Protein AF-A0A5C3MYE1-F1 (afdb_monomer)

InterPro domains:
  IPR032675 Leucine-rich repeat domain superfamily [G3DSA:3.80.10.10] (1-246)

Sequence (291 aa):
MPNLRCLRLDGCDLPPYHSSLTALTTLDLRPHATLNFDALEQALSPCKATLQYLTFHGVMGQNGRGQTIRLPALECLSLETGGMAEFCTALCTPSLTCIHVEIEPLSWPVDTVHEFASCLKLPSGAPRYPKVHILSLRWFPADHLRAIMTPHVFESLPNIKVFRLGGAPGNTCLRLLMEAHSNGRVVWRNLEHLSLYTPRERLLLRFLETRIQTGFPLKTLSLCRTPANLKMERGLSRLVSAVIYYQKETSQRHFSPEINEMEAMVGYHYTKHIFSPPPSDDHQDLEEQDL

pLDDT: mean 77.27, std 19.5, range [25.06, 97.25]

Secondary structure (DSSP, 8-state):
-TT--EEEEES-------SS-TT--EEEEEEEEEE-HHHHHHHHGGGTTT--EEEEEEEE-STTTT--EE-TT--EEEE-SSTHHHHHHHEE-TT--EEEEE--TT---HHHHHHHHHHTB-TTSSBSSTT--EEEEES--HHHHHHHSSHHHHHHSTT--EEEEESS-SHHHHHHHHHHHHTT----TT--EEEESS--HHHHHHHHHHHHHHT----EEEEE--HHHHHTHHHHTTTSSEEEEEPPP-S--PPPTTS-TTGGGT-----S---PPPP-GGGSS------

Organism: NCBI:txid5364

Solvent-accessible surface area (backbone atoms only — not comparable to full-atom values): 15567 Å² total; per-residue (Å²): 88,69,80,43,37,70,50,78,38,74,64,45,72,81,64,86,44,89,65,48,41,49,45,20,30,33,42,35,41,32,58,77,21,74,41,38,50,65,57,49,47,49,38,41,56,45,16,27,79,39,27,28,34,40,37,46,25,40,44,60,45,85,58,59,79,88,51,72,47,64,27,61,38,22,30,35,41,36,42,46,47,66,52,41,30,63,52,55,60,23,50,44,35,91,43,27,31,35,41,37,40,38,40,55,84,91,68,64,59,61,66,49,39,40,44,38,38,54,34,36,32,40,99,86,69,47,42,58,41,73,64,25,25,34,42,34,44,26,37,52,50,66,66,50,45,60,49,35,73,35,74,63,31,38,58,22,40,49,48,25,27,34,43,35,41,39,63,30,63,27,50,59,59,48,48,54,53,48,53,39,49,76,69,72,40,84,62,35,82,48,30,30,33,44,34,33,38,54,55,53,66,72,59,53,51,52,45,41,51,49,30,63,77,70,64,51,60,56,35,34,42,34,34,30,65,40,81,68,59,60,70,44,47,80,63,50,59,78,64,30,81,39,74,43,74,26,72,81,65,64,49,64,54,75,94,54,96,85,50,49,80,75,46,60,59,63,57,65,31,39,56,94,64,100,70,74,62,78,81,72,70,80,82,68,74,71,78,91,71,95,126

Foldseek 3Di:
DQQAAEDEDAQDAQDQDQERCQQHQYYHYHAAHADEPVSVLRSCVSHLARHQYYEDHYAYDPPPQPAARRRANHAEYEAEALNCLSVLLRYDYQRHAEYHYAHDQPGYDLVSLLSNLQSQADPVLAGSHANHAYYEYELQALSSCVSNLDLSNQSNHVRHQEYEYYLYACQSVLVSVLVCVVVVHDGNQRHQEYEGEHYDLVSVLVSLVSCVVSVRNHAEYEYEDDPVVVVCCVVVVVRHNYYHYEYDAEAQDDDDPPQDPVSVSHPHHHHPDDDHRDDRPVVPPDDDDDD

Mean predicted aligned error: 10.04 Å

Nearest PDB structures (foldseek):
  4ast-assembly1_H  TM=4.094E-01  e=4.353E-03  Escherichia coli K-12
  4ast-assembly1_B  TM=3.669E-01  e=9.730E-03  Escherichia coli K-12
  7voc-assembly1_C  TM=5.190E-01  e=6.754E+00  Streptomyces griseochromogenes
  3u16-assembly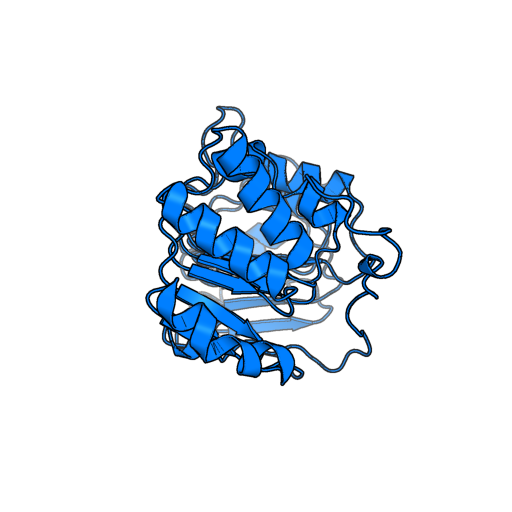2_B  TM=3.693E-01  e=3.363E+00  Acinetobacter baumannii ACICU

Radius of gyration: 19.66 Å; Cα contacts (8 Å, |Δi|>4): 562; chains: 1; bounding box: 46×42×52 Å

Structure (mmCIF, N/CA/C/O backbone):
data_AF-A0A5C3MYE1-F1
#
_entry.id   AF-A0A5C3MYE1-F1
#
loop_
_atom_site.group_PDB
_atom_site.id
_atom_site.type_symbol
_atom_site.label_atom_id
_atom_site.label_alt_id
_atom_site.label_comp_id
_atom_site.label_asym_id
_atom_site.label_entity_id
_atom_site.label_seq_id
_atom_site.pdbx_PDB_ins_code
_atom_site.Cartn_x
_atom_site.Cartn_y
_atom_site.Cartn_z
_atom_site.occupancy
_atom_site.B_iso_or_equiv
_atom_site.auth_seq_id
_atom_site.auth_comp_id
_atom_site.auth_asym_id
_atom_site.auth_atom_id
_atom_site.pdbx_PDB_model_num
ATOM 1 N N . MET A 1 1 ? 18.378 -20.461 -17.306 1.00 58.97 1 MET A N 1
ATOM 2 C CA . MET A 1 1 ? 17.808 -21.595 -16.543 1.00 58.97 1 MET A CA 1
ATOM 3 C C . MET A 1 1 ? 16.301 -21.586 -16.785 1.00 58.97 1 MET A C 1
ATOM 5 O O . MET A 1 1 ? 15.631 -20.780 -16.154 1.00 58.97 1 MET A O 1
ATOM 9 N N . PRO A 1 2 ? 15.754 -22.397 -17.710 1.00 68.38 2 PRO A N 1
ATOM 10 C CA . PRO A 1 2 ? 14.416 -22.154 -18.269 1.00 68.38 2 PRO A CA 1
ATOM 11 C C . PRO A 1 2 ? 13.263 -22.262 -17.259 1.00 68.38 2 PRO A C 1
ATOM 13 O O . PRO A 1 2 ? 12.208 -21.697 -17.504 1.00 68.38 2 PRO A O 1
ATOM 16 N N . ASN A 1 3 ? 13.474 -22.936 -16.122 1.00 82.31 3 ASN A N 1
ATOM 17 C CA . ASN A 1 3 ? 12.456 -23.163 -15.089 1.00 82.31 3 ASN A CA 1
ATOM 18 C C . ASN A 1 3 ? 12.662 -22.310 -13.819 1.00 82.31 3 ASN A C 1
ATOM 20 O O . ASN A 1 3 ? 12.022 -22.574 -12.802 1.00 82.31 3 ASN A O 1
ATOM 24 N N . LEU A 1 4 ? 13.580 -21.333 -13.825 1.00 83.69 4 LEU 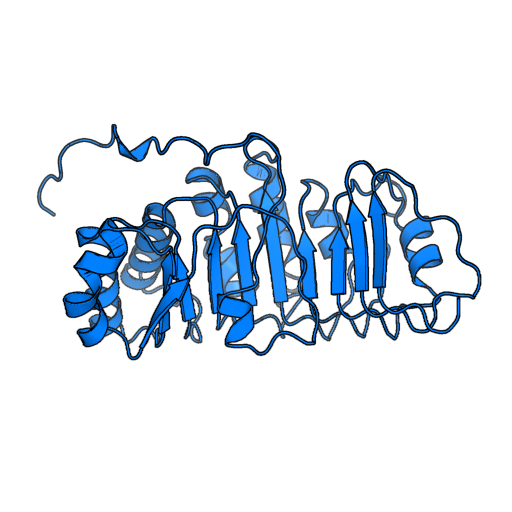A N 1
ATOM 25 C CA . LEU A 1 4 ? 13.833 -20.498 -12.647 1.00 83.69 4 LEU A CA 1
ATOM 26 C C . LEU A 1 4 ? 12.652 -19.543 -12.416 1.00 83.69 4 LEU A C 1
ATOM 28 O O . LEU A 1 4 ? 12.452 -18.622 -13.200 1.00 83.69 4 LEU A O 1
ATOM 32 N N . ARG A 1 5 ? 11.892 -19.767 -11.336 1.00 86.44 5 ARG A N 1
ATOM 33 C CA . ARG A 1 5 ? 10.717 -18.952 -10.967 1.00 86.44 5 ARG A CA 1
ATOM 34 C C . ARG A 1 5 ? 11.037 -17.775 -10.049 1.00 86.44 5 ARG A C 1
ATOM 36 O O . ARG A 1 5 ? 10.414 -16.730 -10.172 1.00 86.44 5 ARG A O 1
ATOM 43 N N . CYS A 1 6 ? 12.005 -17.934 -9.151 1.00 86.81 6 CYS A N 1
ATOM 44 C CA . CYS A 1 6 ? 12.400 -16.909 -8.189 1.00 86.81 6 CYS A CA 1
ATOM 45 C C . CYS A 1 6 ? 13.893 -16.607 -8.332 1.00 86.81 6 CYS A C 1
ATOM 47 O O . CYS A 1 6 ? 14.709 -17.530 -8.358 1.00 86.81 6 CYS A O 1
ATOM 49 N N . LEU A 1 7 ? 14.237 -15.323 -8.426 1.00 83.75 7 LEU A N 1
ATOM 50 C CA . LEU A 1 7 ? 15.605 -14.821 -8.474 1.00 83.75 7 LEU A CA 1
ATOM 51 C C . LEU A 1 7 ? 15.754 -13.696 -7.450 1.00 83.75 7 LEU A C 1
ATOM 53 O O . LEU A 1 7 ? 14.973 -12.746 -7.443 1.00 83.75 7 LEU A O 1
ATOM 57 N N . ARG A 1 8 ? 16.783 -13.806 -6.612 1.00 82.38 8 ARG A N 1
ATOM 58 C CA . ARG A 1 8 ? 17.219 -12.777 -5.669 1.00 82.38 8 ARG A CA 1
ATOM 59 C C . ARG A 1 8 ? 18.639 -12.370 -6.017 1.00 82.38 8 ARG A C 1
ATOM 61 O O . ARG A 1 8 ? 19.481 -13.246 -6.211 1.00 82.38 8 ARG A O 1
ATOM 68 N N . LEU A 1 9 ? 18.883 -11.068 -6.075 1.00 76.94 9 LEU A N 1
ATOM 69 C CA . LEU A 1 9 ? 20.192 -10.473 -6.309 1.00 76.94 9 LEU A CA 1
ATOM 70 C C . LEU A 1 9 ? 20.460 -9.458 -5.196 1.00 76.94 9 LEU A C 1
ATOM 72 O O . LEU A 1 9 ? 19.833 -8.403 -5.162 1.00 76.94 9 LEU A O 1
ATOM 76 N N . ASP A 1 10 ? 21.377 -9.787 -4.286 1.00 74.06 10 ASP A N 1
ATOM 77 C CA . ASP A 1 10 ? 21.871 -8.874 -3.252 1.00 74.06 10 ASP A CA 1
ATOM 78 C C . ASP A 1 10 ? 23.138 -8.165 -3.776 1.00 74.06 10 ASP A C 1
ATOM 80 O O . ASP A 1 10 ? 24.105 -8.831 -4.150 1.00 74.06 10 ASP A O 1
ATOM 84 N N . GLY A 1 11 ? 23.139 -6.826 -3.835 1.00 60.38 11 GLY A N 1
ATOM 85 C CA . GLY A 1 11 ? 24.336 -6.0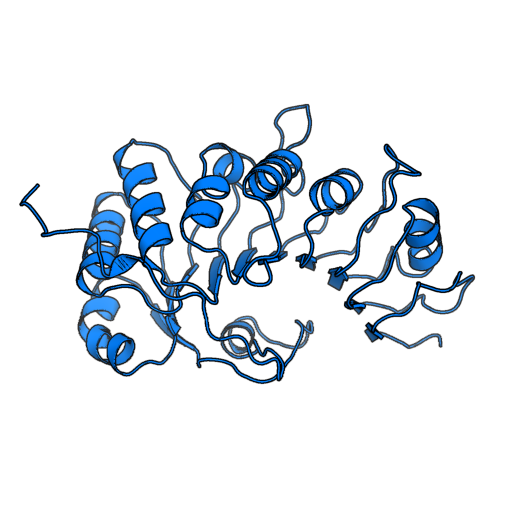21 -4.137 1.00 60.38 11 GLY A CA 1
ATOM 86 C C . GLY A 1 11 ? 24.954 -6.198 -5.532 1.00 60.38 11 GLY A C 1
ATOM 87 O O . GLY A 1 11 ? 26.108 -5.827 -5.731 1.00 60.38 11 GLY A O 1
ATOM 88 N N . CYS A 1 12 ? 24.219 -6.773 -6.487 1.00 58.66 12 CYS A N 1
ATOM 89 C CA . CYS A 1 12 ? 24.681 -7.007 -7.855 1.00 58.66 12 CYS A CA 1
ATOM 90 C C . CYS A 1 12 ? 23.809 -6.246 -8.856 1.00 58.66 12 CYS A C 1
ATOM 92 O O . CYS A 1 12 ? 22.580 -6.319 -8.780 1.00 58.66 12 CYS A O 1
ATOM 94 N N . ASP A 1 13 ? 24.427 -5.603 -9.847 1.00 62.47 13 ASP A N 1
ATOM 95 C CA . ASP A 1 13 ? 23.691 -5.134 -11.020 1.00 62.47 13 ASP A CA 1
ATOM 96 C C . ASP A 1 13 ? 23.070 -6.325 -11.766 1.00 62.47 13 ASP A C 1
ATOM 98 O O . ASP A 1 13 ? 23.649 -7.412 -11.843 1.00 62.47 13 ASP A O 1
ATOM 102 N N . LEU A 1 14 ? 21.889 -6.114 -12.351 1.00 65.62 14 LEU A N 1
ATOM 103 C CA . LEU A 1 14 ? 21.279 -7.075 -13.267 1.00 65.62 14 LEU A CA 1
ATOM 104 C C . LEU A 1 14 ? 22.191 -7.238 -14.495 1.00 65.62 14 LEU A C 1
ATOM 106 O O . LEU A 1 14 ? 22.330 -6.282 -15.263 1.00 65.62 14 LEU A O 1
ATOM 110 N N . PRO A 1 15 ? 22.787 -8.421 -14.739 1.00 63.81 15 PRO A N 1
ATOM 111 C CA . PRO A 1 15 ? 23.552 -8.623 -15.958 1.00 63.81 15 PRO A CA 1
ATOM 112 C C . PRO A 1 15 ? 22.602 -8.604 -17.171 1.00 63.81 15 PRO A C 1
ATOM 114 O O . PRO A 1 15 ? 21.425 -8.962 -17.043 1.00 63.81 15 PRO A O 1
ATOM 117 N N . PRO A 1 16 ? 23.085 -8.226 -18.368 1.00 63.34 16 PRO A N 1
ATOM 118 C CA . PRO A 1 16 ? 22.270 -8.201 -19.580 1.00 63.34 16 PRO A CA 1
ATOM 119 C C . PRO A 1 16 ? 21.847 -9.626 -19.984 1.00 63.34 16 PRO A C 1
ATOM 121 O O . PRO A 1 16 ? 22.562 -10.363 -20.666 1.00 63.34 16 PRO A O 1
ATOM 124 N N . TYR A 1 17 ? 20.666 -10.048 -19.527 1.00 62.69 17 TYR A N 1
ATOM 125 C CA . TYR A 1 17 ? 20.120 -11.378 -19.788 1.00 62.69 17 TYR A CA 1
ATOM 126 C C . TYR A 1 17 ? 19.457 -11.455 -21.167 1.00 62.69 17 TYR A C 1
ATOM 128 O O . TYR A 1 17 ? 18.331 -11.007 -21.362 1.00 62.69 17 TYR A O 1
ATOM 136 N N . HIS A 1 18 ? 20.115 -12.118 -22.117 1.00 56.41 18 HIS A N 1
ATOM 137 C CA . HIS A 1 18 ? 19.644 -12.151 -23.506 1.00 56.41 18 HIS A CA 1
ATOM 138 C C . HIS A 1 18 ? 18.624 -13.251 -23.868 1.00 56.41 18 HIS A C 1
ATOM 140 O O . HIS A 1 18 ? 18.154 -13.254 -25.002 1.00 56.41 18 HIS A O 1
ATOM 146 N N . SER A 1 19 ? 18.254 -14.178 -22.965 1.00 61.03 19 SER A N 1
ATOM 147 C CA . SER A 1 19 ? 17.233 -15.210 -23.293 1.00 61.03 19 SER A CA 1
ATOM 148 C C . SER A 1 19 ? 16.677 -16.087 -22.156 1.00 61.03 19 SER A C 1
ATOM 150 O O . SER A 1 19 ? 15.618 -16.683 -22.327 1.00 61.03 19 SER A O 1
ATOM 152 N N . SER A 1 20 ? 17.366 -16.257 -21.018 1.00 68.06 20 SER A N 1
ATOM 153 C CA . SER A 1 20 ? 17.216 -17.508 -20.236 1.00 68.06 20 SER A CA 1
ATOM 154 C C . SER A 1 20 ? 16.304 -17.498 -18.990 1.00 68.06 20 SER A C 1
ATOM 156 O O . SER A 1 20 ? 16.313 -18.491 -18.253 1.00 68.06 20 SER A O 1
ATOM 158 N N . LEU A 1 21 ? 15.546 -16.417 -18.754 1.00 79.50 21 LEU A N 1
ATOM 159 C CA . LEU A 1 21 ? 14.701 -16.187 -17.559 1.00 79.50 21 LEU A CA 1
ATOM 160 C C . LEU A 1 21 ? 13.186 -16.140 -17.862 1.00 79.50 21 LEU A C 1
ATOM 162 O O . LEU A 1 21 ? 12.425 -15.476 -17.167 1.00 79.50 21 LEU A O 1
ATOM 166 N N . THR A 1 22 ? 12.724 -16.833 -18.902 1.00 85.31 22 THR A N 1
ATOM 167 C CA . THR A 1 22 ? 11.338 -16.724 -19.403 1.00 85.31 22 THR A CA 1
ATOM 168 C C . THR A 1 22 ? 10.242 -17.206 -18.445 1.00 85.31 22 THR A C 1
ATOM 170 O O . THR A 1 22 ? 9.096 -16.783 -18.580 1.00 85.31 22 THR A O 1
ATOM 173 N N . ALA A 1 23 ? 10.570 -18.040 -17.454 1.00 87.25 23 ALA A N 1
ATOM 174 C CA . ALA A 1 23 ? 9.630 -18.537 -16.440 1.00 87.25 23 ALA A CA 1
ATOM 175 C C . ALA A 1 23 ? 9.696 -17.791 -15.090 1.00 87.25 23 ALA A C 1
ATOM 177 O O . ALA A 1 23 ? 9.137 -18.275 -14.104 1.00 87.25 23 ALA A O 1
ATOM 178 N N . LEU A 1 24 ? 10.397 -16.653 -15.018 1.00 88.44 24 LEU A N 1
ATOM 179 C CA . LEU A 1 24 ? 10.597 -15.923 -13.768 1.00 88.44 24 LEU A CA 1
ATOM 180 C C . LEU A 1 24 ? 9.311 -15.206 -13.325 1.00 88.44 24 LEU A C 1
ATOM 182 O O . LEU A 1 24 ? 8.857 -14.280 -13.989 1.00 88.44 24 LEU A O 1
ATOM 186 N N . THR A 1 25 ? 8.764 -15.605 -12.176 1.00 90.00 25 THR A N 1
ATOM 187 C CA . THR A 1 25 ? 7.569 -15.010 -11.554 1.00 90.00 25 THR A CA 1
ATOM 188 C C . THR A 1 25 ? 7.908 -14.017 -10.449 1.00 90.00 25 THR A C 1
ATOM 190 O O . THR A 1 25 ? 7.126 -13.105 -10.186 1.00 90.00 25 THR A O 1
ATOM 193 N N . THR A 1 26 ? 9.069 -14.168 -9.809 1.00 88.81 26 THR A N 1
ATOM 194 C CA . THR A 1 26 ? 9.504 -13.356 -8.669 1.00 88.81 26 THR A CA 1
ATOM 195 C C . THR A 1 26 ? 10.930 -12.865 -8.880 1.00 88.81 26 THR A C 1
ATOM 197 O O . THR A 1 26 ? 11.848 -13.671 -9.044 1.00 88.81 26 THR A O 1
ATOM 200 N N . LEU A 1 27 ? 11.117 -11.547 -8.830 1.00 86.44 27 LEU A N 1
ATOM 201 C CA . LEU A 1 27 ? 12.425 -10.902 -8.828 1.00 86.44 27 LEU A CA 1
ATOM 202 C C . LEU A 1 27 ? 12.578 -10.033 -7.578 1.00 86.44 27 LEU A C 1
ATOM 204 O O . LEU A 1 27 ? 11.694 -9.249 -7.234 1.00 86.44 27 LEU A O 1
ATOM 208 N N . ASP A 1 28 ? 13.717 -10.177 -6.917 1.00 84.94 28 ASP A N 1
ATOM 209 C CA . ASP A 1 28 ? 14.074 -9.455 -5.703 1.00 84.94 28 ASP A CA 1
ATOM 210 C C . ASP A 1 28 ? 15.449 -8.800 -5.887 1.00 84.94 28 ASP A C 1
ATOM 212 O O . ASP A 1 28 ? 16.469 -9.490 -5.971 1.00 84.94 28 ASP A O 1
ATOM 216 N N . LEU A 1 29 ? 15.452 -7.473 -6.029 1.00 78.56 29 LEU A N 1
ATOM 217 C CA . LEU A 1 29 ? 16.630 -6.640 -6.272 1.00 78.56 29 LEU A CA 1
ATOM 218 C C . LEU A 1 29 ? 16.955 -5.887 -4.985 1.00 78.56 29 LEU A C 1
ATOM 220 O O . LEU A 1 29 ? 16.253 -4.942 -4.634 1.00 78.56 29 LEU A O 1
ATOM 224 N N . ARG A 1 30 ? 17.991 -6.340 -4.286 1.00 70.94 30 ARG A N 1
ATOM 225 C CA . ARG A 1 30 ? 18.359 -5.962 -2.915 1.00 70.94 30 ARG A CA 1
ATOM 226 C C . ARG A 1 30 ? 19.568 -5.003 -2.897 1.00 70.94 30 ARG A C 1
ATOM 228 O O . ARG A 1 30 ? 20.179 -4.828 -3.952 1.00 70.94 30 ARG A O 1
ATOM 235 N N . PRO A 1 31 ? 19.887 -4.329 -1.768 1.00 62.53 31 PRO A N 1
ATOM 236 C CA . PRO A 1 31 ? 20.368 -2.945 -1.786 1.00 62.53 31 PRO A CA 1
ATOM 237 C C . PRO A 1 31 ? 21.590 -2.650 -2.661 1.00 62.53 31 PRO A C 1
ATOM 239 O O . PRO A 1 31 ? 22.479 -3.481 -2.841 1.00 62.53 31 PRO A O 1
ATOM 242 N N . HIS A 1 32 ? 21.651 -1.393 -3.110 1.00 59.56 32 HIS A N 1
ATOM 243 C CA . HIS A 1 32 ? 22.741 -0.758 -3.869 1.00 59.56 32 HIS A CA 1
ATOM 244 C C . HIS A 1 32 ? 22.826 -1.066 -5.375 1.00 59.56 32 HIS A C 1
ATOM 246 O O . HIS A 1 32 ? 23.709 -0.524 -6.040 1.00 59.56 32 HIS A O 1
ATOM 252 N N . ALA A 1 33 ? 21.884 -1.820 -5.951 1.00 57.88 33 ALA A N 1
ATOM 253 C CA . ALA A 1 33 ? 21.758 -1.915 -7.408 1.00 57.88 33 ALA A CA 1
ATOM 254 C C . ALA A 1 33 ? 21.471 -0.523 -8.018 1.00 57.88 33 ALA A C 1
ATOM 256 O O . ALA A 1 33 ? 20.441 0.095 -7.723 1.00 57.88 33 ALA A O 1
ATOM 257 N N . THR A 1 34 ? 22.380 -0.022 -8.864 1.00 62.78 34 THR A N 1
ATOM 258 C CA . THR A 1 34 ? 22.245 1.289 -9.525 1.00 62.78 34 THR A CA 1
ATOM 259 C C . THR A 1 34 ? 21.830 1.064 -10.969 1.00 62.78 34 THR A C 1
ATOM 261 O O . THR A 1 34 ? 22.653 0.922 -11.872 1.00 62.78 34 THR A O 1
ATOM 264 N N . LEU A 1 35 ? 20.521 0.989 -11.192 1.00 65.62 35 LEU A N 1
ATOM 265 C CA . LEU A 1 35 ? 19.967 0.513 -12.454 1.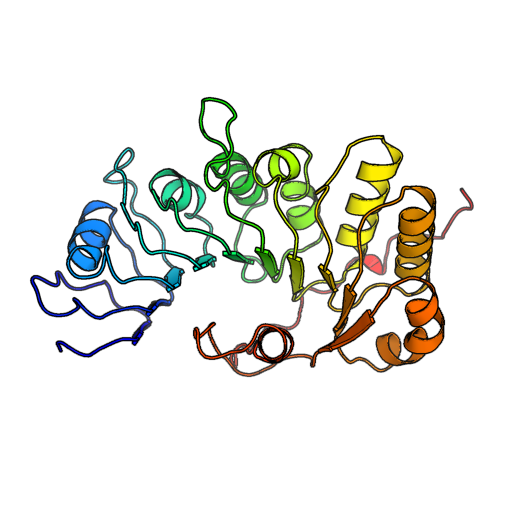00 65.62 35 LEU A CA 1
ATOM 266 C C . LEU A 1 35 ? 19.513 1.685 -13.332 1.00 65.62 35 LEU A C 1
ATOM 268 O O . LEU A 1 35 ? 18.719 2.534 -12.929 1.00 65.62 35 LEU A O 1
ATOM 272 N N . ASN A 1 36 ? 20.011 1.726 -14.569 1.00 73.94 36 ASN A N 1
ATOM 273 C CA . ASN A 1 36 ? 19.443 2.574 -15.618 1.00 73.94 36 ASN A CA 1
ATOM 274 C C . ASN A 1 36 ? 18.113 1.968 -16.109 1.00 73.94 36 ASN A C 1
ATOM 276 O O . ASN A 1 36 ? 17.992 0.741 -16.176 1.00 73.94 36 ASN A O 1
ATOM 280 N N . PHE A 1 37 ? 17.149 2.803 -16.511 1.00 75.19 37 PHE A N 1
ATOM 281 C CA . PHE A 1 37 ? 15.867 2.356 -17.074 1.00 75.19 37 PHE A CA 1
ATOM 282 C C . PHE A 1 37 ? 16.065 1.420 -18.278 1.00 75.19 37 PHE A C 1
ATOM 284 O O . PHE A 1 37 ? 15.456 0.352 -18.301 1.00 75.19 37 PHE A O 1
ATOM 291 N N . ASP A 1 38 ? 16.993 1.739 -19.193 1.00 76.12 38 ASP A N 1
ATOM 292 C CA . ASP A 1 38 ? 17.331 0.875 -20.337 1.00 76.12 38 ASP A CA 1
ATOM 293 C C . ASP A 1 38 ? 17.807 -0.517 -19.899 1.00 76.12 38 ASP A C 1
ATOM 295 O O . ASP A 1 38 ? 17.364 -1.538 -20.424 1.00 76.12 38 ASP A O 1
ATOM 299 N N . ALA A 1 39 ? 18.730 -0.561 -18.932 1.00 75.75 39 ALA A N 1
ATOM 300 C CA . ALA A 1 39 ? 19.352 -1.796 -18.465 1.00 75.75 39 ALA A CA 1
ATOM 301 C C . ALA A 1 39 ? 18.331 -2.679 -17.738 1.00 75.75 39 ALA A C 1
ATOM 303 O O . ALA A 1 39 ? 18.274 -3.886 -17.975 1.00 75.75 39 ALA A O 1
ATOM 304 N N . LEU A 1 40 ? 17.475 -2.065 -16.916 1.00 79.31 40 LEU A N 1
ATOM 305 C CA . LEU A 1 40 ? 16.371 -2.746 -16.253 1.00 79.31 40 LEU A CA 1
ATOM 306 C C . LEU A 1 40 ? 15.345 -3.260 -17.274 1.00 79.31 40 LEU A C 1
ATOM 308 O O . LEU A 1 40 ? 14.959 -4.424 -17.212 1.00 79.31 40 LEU A O 1
ATOM 312 N N . GLU A 1 41 ? 14.939 -2.452 -18.257 1.00 81.62 41 GLU A N 1
ATOM 313 C CA . GLU A 1 41 ? 13.986 -2.896 -19.277 1.00 81.62 41 GLU A CA 1
ATOM 314 C C . GLU A 1 41 ? 14.538 -4.059 -20.129 1.00 81.62 41 GLU A C 1
ATOM 316 O O . GLU A 1 41 ? 13.790 -4.989 -20.461 1.00 81.62 41 GLU A O 1
ATOM 321 N N . GLN A 1 42 ? 15.829 -4.028 -20.469 1.00 79.44 42 GLN A N 1
ATOM 322 C CA . GLN A 1 42 ? 16.502 -5.103 -21.200 1.00 79.44 42 GLN A CA 1
ATOM 323 C C . GLN A 1 42 ? 16.623 -6.376 -20.356 1.00 79.44 42 GLN A C 1
ATOM 325 O O . GLN A 1 42 ? 16.243 -7.447 -20.828 1.00 79.44 42 GLN A O 1
ATOM 330 N N . ALA A 1 43 ? 17.074 -6.271 -19.103 1.00 79.06 43 ALA A N 1
ATOM 331 C CA . ALA A 1 43 ? 17.222 -7.412 -18.200 1.00 79.06 43 ALA A CA 1
ATOM 332 C C . ALA A 1 43 ? 15.879 -8.080 -17.854 1.00 79.06 43 ALA A C 1
ATOM 334 O O . ALA A 1 43 ? 15.814 -9.303 -17.733 1.00 79.06 43 ALA A O 1
ATOM 335 N N . LEU A 1 44 ? 14.799 -7.295 -17.751 1.00 84.81 44 LEU A N 1
ATOM 336 C CA . LEU A 1 44 ? 13.440 -7.803 -17.548 1.00 84.81 44 LEU A CA 1
ATOM 337 C C . LEU A 1 44 ? 12.798 -8.342 -18.832 1.00 84.81 44 LEU A C 1
ATOM 339 O O . LEU A 1 44 ? 11.824 -9.085 -18.747 1.00 84.81 44 LEU A O 1
ATOM 343 N N . SER A 1 45 ? 13.313 -8.000 -20.020 1.00 86.31 45 SER A N 1
ATOM 344 C CA . SER A 1 45 ? 12.717 -8.360 -21.318 1.00 86.31 45 SER A CA 1
ATOM 345 C C . SER A 1 45 ? 12.303 -9.838 -21.447 1.00 86.31 45 SER A C 1
ATOM 347 O O . SER A 1 45 ? 11.170 -10.079 -21.872 1.00 86.31 45 SER A O 1
ATOM 349 N N . PRO A 1 46 ? 13.111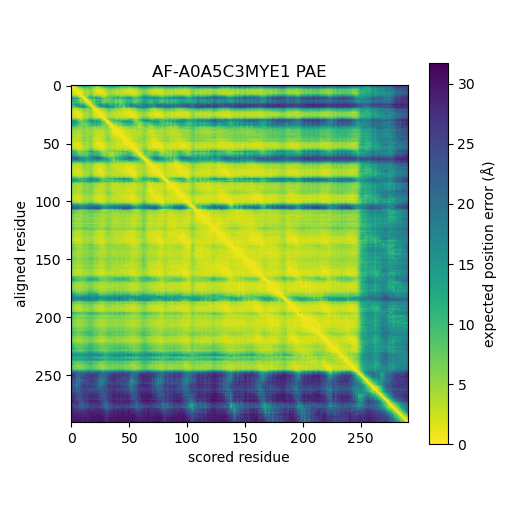 -10.832 -21.011 1.00 86.62 46 PRO A N 1
ATOM 350 C CA . PRO A 1 46 ? 12.715 -12.240 -21.066 1.00 86.62 46 PRO A CA 1
ATOM 351 C C . PRO A 1 46 ? 11.519 -12.603 -20.168 1.00 86.62 46 PRO A C 1
ATOM 353 O O . PRO A 1 46 ? 10.809 -13.550 -20.492 1.00 86.62 46 PRO A O 1
ATOM 356 N N . CYS A 1 47 ? 11.290 -11.888 -19.059 1.00 87.94 47 CYS A N 1
ATOM 357 C CA . CYS A 1 47 ? 10.275 -12.211 -18.047 1.00 87.94 47 CYS A CA 1
ATOM 358 C C . CYS A 1 47 ? 9.100 -11.220 -17.958 1.00 87.94 47 CYS A C 1
ATOM 360 O O . CYS A 1 47 ? 8.206 -11.428 -17.142 1.00 87.94 47 CYS A O 1
ATOM 362 N N . LYS A 1 48 ? 9.021 -10.176 -18.803 1.00 89.38 48 LYS A N 1
ATOM 363 C CA . LYS A 1 48 ? 7.932 -9.164 -18.761 1.00 89.38 48 LYS A CA 1
ATOM 364 C C . LYS A 1 48 ? 6.517 -9.766 -18.719 1.00 89.38 48 LYS A C 1
ATOM 366 O O . LYS A 1 48 ? 5.622 -9.187 -18.109 1.00 89.38 48 LYS A O 1
ATOM 371 N N . ALA A 1 49 ? 6.312 -10.905 -19.382 1.00 90.00 49 ALA A N 1
ATOM 372 C CA . ALA A 1 49 ? 5.023 -11.596 -19.471 1.00 90.00 49 ALA A CA 1
ATOM 373 C C . ALA A 1 49 ? 4.731 -12.574 -18.313 1.00 90.00 49 ALA A C 1
ATOM 375 O O . ALA A 1 49 ? 3.611 -13.068 -18.227 1.00 90.00 49 ALA A O 1
ATOM 376 N N . THR A 1 50 ? 5.709 -12.870 -17.453 1.00 92.00 50 THR A N 1
ATOM 377 C CA . THR A 1 50 ? 5.607 -13.862 -16.366 1.00 92.00 50 THR A CA 1
ATOM 378 C C . THR A 1 50 ? 5.900 -13.290 -14.981 1.00 92.00 50 THR A C 1
ATOM 380 O O . THR A 1 50 ? 5.465 -13.875 -13.993 1.00 92.00 50 THR A O 1
ATOM 383 N N . LEU A 1 51 ? 6.577 -12.142 -14.890 1.00 92.25 51 LEU A N 1
ATOM 384 C CA . LEU A 1 51 ? 6.942 -11.508 -13.628 1.00 92.25 51 LEU A CA 1
ATOM 385 C C . LEU A 1 51 ? 5.710 -10.941 -12.905 1.00 92.25 51 LEU A C 1
ATOM 387 O O . LEU A 1 51 ? 5.177 -9.904 -13.297 1.00 92.25 51 LEU A O 1
ATOM 391 N N . GLN A 1 52 ? 5.305 -11.610 -11.825 1.00 94.31 52 GLN A N 1
ATOM 392 C CA . GLN A 1 52 ? 4.165 -11.259 -10.970 1.00 94.31 52 GLN A CA 1
ATOM 393 C C . GLN A 1 52 ? 4.573 -10.465 -9.722 1.00 94.31 52 GLN A C 1
ATOM 395 O O . GLN A 1 52 ? 3.797 -9.639 -9.242 1.00 94.31 52 GLN A O 1
ATOM 400 N N . TYR A 1 53 ? 5.794 -10.678 -9.222 1.00 90.88 53 TYR A N 1
ATOM 401 C CA . TYR A 1 53 ? 6.303 -10.086 -7.984 1.00 90.88 53 TYR A CA 1
ATOM 402 C C . TYR A 1 53 ? 7.643 -9.396 -8.231 1.00 90.88 53 TYR A C 1
ATOM 404 O O . TYR A 1 53 ? 8.594 -10.034 -8.690 1.00 90.88 53 TYR A O 1
ATOM 412 N N . LEU A 1 54 ? 7.733 -8.114 -7.877 1.00 88.81 54 LEU A N 1
ATOM 413 C CA . LEU A 1 54 ? 8.971 -7.340 -7.940 1.00 88.81 54 LEU A CA 1
ATOM 414 C C . LEU A 1 54 ? 9.235 -6.652 -6.600 1.00 88.81 54 LEU A C 1
ATOM 416 O O . LEU A 1 54 ? 8.475 -5.777 -6.194 1.00 88.81 54 LEU A O 1
ATOM 420 N N . THR A 1 55 ? 10.329 -7.022 -5.935 1.00 86.25 55 THR A N 1
ATOM 421 C CA . THR A 1 55 ? 10.938 -6.189 -4.888 1.00 86.25 55 THR A CA 1
ATOM 422 C C . THR A 1 55 ? 12.063 -5.379 -5.515 1.00 86.25 55 THR A C 1
ATOM 424 O O . THR A 1 55 ? 12.942 -5.944 -6.167 1.00 86.25 55 THR A O 1
ATOM 427 N N . PHE A 1 56 ? 12.011 -4.060 -5.349 1.00 80.81 56 PHE A N 1
ATOM 428 C CA . PHE A 1 56 ? 13.037 -3.139 -5.817 1.00 80.81 56 PHE A CA 1
ATOM 429 C C . PHE A 1 56 ? 13.623 -2.387 -4.617 1.00 80.81 56 PHE A C 1
ATOM 431 O O . PHE A 1 56 ? 12.898 -1.724 -3.882 1.00 80.81 56 PHE A O 1
ATOM 438 N N . HIS A 1 57 ? 14.936 -2.492 -4.430 1.00 77.31 57 HIS A N 1
ATOM 439 C CA . HIS A 1 57 ? 15.722 -1.783 -3.424 1.00 77.31 57 HIS A CA 1
ATOM 440 C C . HIS A 1 57 ? 16.974 -1.208 -4.112 1.00 77.31 57 HIS A C 1
ATOM 442 O O . HIS A 1 57 ? 18.107 -1.630 -3.886 1.00 77.31 57 HIS A O 1
ATOM 448 N N . GLY A 1 58 ? 16.765 -0.248 -5.012 1.00 68.56 58 GLY A N 1
ATOM 449 C CA . GLY A 1 58 ? 17.825 0.384 -5.801 1.00 68.56 58 GLY A CA 1
ATOM 450 C C . GLY A 1 58 ? 17.516 1.845 -6.107 1.00 68.56 58 GLY A C 1
ATOM 451 O O . GLY A 1 58 ? 16.413 2.321 -5.840 1.00 68.56 58 GLY A O 1
ATOM 452 N N . VAL A 1 59 ? 18.481 2.574 -6.663 1.00 68.88 59 VAL A N 1
ATOM 453 C CA . VAL A 1 59 ? 18.259 3.942 -7.161 1.00 68.88 59 VAL A CA 1
ATOM 454 C C . VAL A 1 59 ? 18.223 3.889 -8.682 1.00 68.88 59 VAL A C 1
ATOM 456 O O . VAL A 1 59 ? 19.142 3.355 -9.305 1.00 68.88 59 VAL A O 1
ATOM 459 N N . MET A 1 60 ? 17.166 4.440 -9.281 1.00 71.00 60 MET A N 1
ATOM 460 C CA . MET A 1 60 ? 17.110 4.594 -10.732 1.00 71.00 60 MET A CA 1
ATOM 461 C C . MET A 1 60 ? 18.051 5.720 -11.170 1.00 71.00 60 MET A C 1
ATOM 463 O O . MET A 1 60 ? 17.997 6.831 -10.641 1.00 71.00 60 MET A O 1
ATOM 467 N N . GLY A 1 61 ? 18.915 5.443 -12.147 1.00 65.88 61 GLY A N 1
ATOM 468 C CA . GLY A 1 61 ? 19.783 6.464 -12.738 1.00 65.88 61 GLY A CA 1
ATOM 469 C C . GLY A 1 61 ? 18.982 7.585 -13.420 1.00 65.88 61 GLY A C 1
ATOM 470 O O . GLY A 1 61 ? 17.862 7.372 -13.875 1.00 65.88 61 GLY A O 1
ATOM 471 N N . GLN A 1 62 ? 19.564 8.785 -13.539 1.00 64.62 62 GLN A N 1
ATOM 472 C CA . GLN A 1 62 ? 18.895 9.926 -14.195 1.00 64.62 62 GLN A CA 1
ATOM 473 C C . GLN A 1 62 ? 18.743 9.770 -15.723 1.00 64.62 62 GLN A C 1
ATOM 475 O O . GLN A 1 62 ? 17.956 10.488 -16.345 1.00 64.62 62 GLN A O 1
ATOM 480 N N . ASN A 1 63 ? 19.480 8.836 -16.327 1.00 57.88 63 ASN A N 1
ATOM 481 C CA . ASN A 1 63 ? 19.355 8.479 -17.739 1.00 57.88 63 ASN A CA 1
ATOM 482 C C . ASN A 1 63 ? 18.019 7.751 -17.983 1.00 57.88 63 ASN A C 1
ATOM 484 O O . ASN A 1 63 ? 17.516 7.069 -17.101 1.00 57.88 63 ASN A O 1
ATOM 488 N N . GLY A 1 64 ? 17.415 7.908 -19.165 1.00 54.47 64 GLY A N 1
ATOM 489 C CA . GLY A 1 64 ? 16.156 7.223 -19.504 1.00 54.47 64 GLY A CA 1
ATOM 490 C C . GLY A 1 64 ? 14.868 7.853 -18.941 1.00 54.47 64 GLY A C 1
ATOM 491 O O . GLY A 1 64 ? 13.793 7.269 -19.095 1.00 54.47 64 GLY A O 1
ATOM 492 N N . ARG A 1 65 ? 14.922 9.056 -18.342 1.00 61.28 65 ARG A N 1
ATOM 493 C CA . ARG A 1 65 ? 13.718 9.820 -17.946 1.00 61.28 65 ARG A CA 1
ATOM 494 C C . ARG A 1 65 ? 12.726 9.931 -19.117 1.00 61.28 65 ARG A C 1
ATOM 496 O O . ARG A 1 65 ? 13.044 10.508 -20.152 1.00 61.28 65 ARG A O 1
ATOM 503 N N . GLY A 1 66 ? 11.519 9.389 -18.929 1.00 66.38 66 GLY A N 1
ATOM 504 C CA . GLY A 1 66 ? 10.456 9.328 -19.945 1.00 66.38 66 GLY A CA 1
ATOM 505 C C . GLY A 1 66 ? 10.230 7.948 -20.580 1.00 66.38 66 GLY A C 1
ATOM 506 O O . GLY A 1 66 ? 9.264 7.784 -21.324 1.00 66.38 66 GLY A O 1
ATOM 507 N N . GLN A 1 67 ? 11.061 6.942 -20.286 1.00 76.12 67 GLN A N 1
ATOM 508 C CA . GLN A 1 67 ? 10.817 5.561 -20.720 1.00 76.12 67 GLN A CA 1
ATOM 509 C C . GLN A 1 67 ? 9.647 4.899 -19.977 1.00 76.12 67 GLN A C 1
ATOM 511 O O . GLN A 1 67 ? 9.261 5.306 -18.883 1.00 76.12 67 GLN A O 1
ATOM 516 N N . THR A 1 68 ? 9.067 3.863 -20.593 1.00 86.31 68 THR A N 1
ATOM 517 C CA . THR A 1 68 ? 7.927 3.109 -20.051 1.00 86.31 68 THR A CA 1
ATOM 518 C C . THR A 1 68 ? 8.285 1.633 -19.893 1.00 86.31 68 THR A C 1
ATOM 520 O O . THR A 1 68 ? 8.252 0.878 -20.863 1.00 86.31 68 THR A O 1
ATOM 523 N N . ILE A 1 69 ? 8.548 1.195 -18.662 1.00 88.50 69 ILE A N 1
ATOM 524 C CA . ILE A 1 69 ? 8.828 -0.209 -18.343 1.00 88.50 69 ILE A CA 1
ATOM 525 C C . ILE A 1 69 ? 7.498 -0.972 -18.286 1.00 88.50 69 ILE A C 1
ATOM 527 O O . ILE A 1 69 ? 6.698 -0.797 -17.365 1.00 88.50 69 ILE A O 1
ATOM 531 N N . ARG A 1 70 ? 7.241 -1.830 -19.278 1.00 91.31 70 ARG A N 1
ATOM 532 C CA . ARG A 1 70 ? 6.005 -2.630 -19.363 1.00 91.31 70 ARG A CA 1
ATOM 533 C C . ARG A 1 70 ? 6.151 -3.971 -18.648 1.00 91.31 70 ARG A C 1
ATOM 535 O O . ARG A 1 70 ? 6.905 -4.826 -19.109 1.00 91.31 70 ARG A O 1
ATOM 542 N N . LEU A 1 71 ? 5.370 -4.175 -17.587 1.00 93.25 71 LEU A N 1
ATOM 543 C CA . LEU A 1 71 ? 5.273 -5.434 -16.838 1.00 93.25 71 LEU A CA 1
ATOM 544 C C . LEU A 1 71 ? 3.799 -5.876 -16.754 1.00 93.25 71 LEU A C 1
ATOM 546 O O . LEU A 1 71 ? 3.151 -5.680 -15.725 1.00 93.25 71 LEU A O 1
ATOM 550 N N . PRO A 1 72 ? 3.226 -6.425 -17.846 1.00 93.69 72 PRO A N 1
ATOM 551 C CA . PRO A 1 72 ? 1.802 -6.760 -17.935 1.00 93.69 72 PRO A CA 1
ATOM 552 C C . PRO A 1 72 ? 1.306 -7.779 -16.900 1.00 93.69 72 PRO A C 1
ATOM 554 O O . PRO A 1 72 ? 0.121 -7.755 -16.569 1.00 93.69 72 PRO A O 1
ATOM 557 N N . ALA A 1 73 ? 2.184 -8.650 -16.395 1.00 94.00 73 ALA A N 1
ATOM 558 C CA . ALA A 1 73 ? 1.851 -9.673 -15.404 1.00 94.00 73 ALA A CA 1
ATOM 559 C C . ALA A 1 73 ? 2.083 -9.239 -13.944 1.00 94.00 73 ALA A C 1
ATOM 561 O O . ALA A 1 73 ? 1.755 -10.002 -13.046 1.00 94.00 73 ALA A O 1
ATOM 562 N N . LEU A 1 74 ? 2.628 -8.041 -13.686 1.00 95.06 74 LEU A N 1
ATOM 563 C CA . LEU A 1 74 ? 3.030 -7.644 -12.334 1.00 95.06 74 LEU A CA 1
ATOM 564 C C . LEU A 1 74 ? 1.809 -7.373 -11.448 1.00 95.06 74 LEU A C 1
ATOM 566 O O . LEU A 1 74 ? 1.107 -6.384 -11.648 1.00 95.06 74 LEU A O 1
ATOM 570 N N . GLU A 1 75 ? 1.601 -8.225 -10.450 1.00 95.38 75 GLU A N 1
ATOM 571 C CA . GLU A 1 75 ? 0.506 -8.161 -9.478 1.00 95.38 75 GLU A CA 1
ATOM 572 C C . GLU A 1 75 ? 0.935 -7.432 -8.196 1.00 95.38 75 GLU A C 1
ATOM 574 O O . GLU A 1 75 ? 0.156 -6.664 -7.626 1.00 95.38 75 GLU A O 1
ATOM 579 N N . CYS A 1 76 ? 2.188 -7.610 -7.767 1.00 94.06 76 CYS A N 1
ATOM 580 C CA . CYS A 1 76 ? 2.702 -7.086 -6.506 1.00 94.06 76 CYS A CA 1
ATOM 581 C C . CYS A 1 76 ? 4.053 -6.373 -6.669 1.00 94.06 76 CYS A C 1
ATOM 583 O O . CYS A 1 76 ? 5.002 -6.918 -7.241 1.00 94.06 76 CYS A O 1
ATOM 585 N N . LEU A 1 77 ? 4.137 -5.159 -6.122 1.00 92.56 77 LEU A N 1
ATOM 586 C CA . LEU A 1 77 ? 5.317 -4.298 -6.140 1.00 92.56 77 LEU A CA 1
ATOM 587 C C . LEU A 1 77 ? 5.734 -3.944 -4.704 1.00 92.56 77 LEU A C 1
ATOM 589 O O . LEU A 1 77 ? 4.915 -3.429 -3.943 1.00 92.56 77 LEU A O 1
ATOM 593 N N . SER A 1 78 ? 6.996 -4.195 -4.346 1.00 89.75 78 SER A N 1
ATOM 594 C CA . SER A 1 78 ? 7.602 -3.798 -3.066 1.00 89.75 78 SER A CA 1
ATOM 595 C C . SER A 1 78 ? 8.704 -2.761 -3.278 1.00 89.75 78 SER A C 1
ATOM 597 O O . SER A 1 78 ? 9.527 -2.906 -4.187 1.00 89.75 78 SER A O 1
ATOM 599 N N . LEU A 1 79 ? 8.680 -1.714 -2.454 1.00 86.94 79 LEU A N 1
ATOM 600 C CA . LEU A 1 79 ? 9.388 -0.448 -2.638 1.00 86.94 79 LEU A CA 1
ATOM 601 C C . LEU A 1 79 ? 10.125 -0.040 -1.348 1.00 86.94 79 LEU A C 1
ATOM 603 O O . LEU A 1 79 ? 9.474 0.242 -0.345 1.00 86.94 79 LEU A O 1
ATOM 607 N N . GLU A 1 80 ? 11.462 0.002 -1.380 1.00 79.44 80 GLU A N 1
ATOM 608 C CA . GLU A 1 80 ? 12.332 0.248 -0.208 1.00 79.44 80 GLU A CA 1
ATOM 609 C C . GLU A 1 80 ? 13.195 1.549 -0.249 1.00 79.44 80 GLU A C 1
ATOM 611 O O . GLU A 1 80 ? 13.789 1.928 0.758 1.00 79.44 80 GLU A O 1
ATOM 616 N N . THR A 1 81 ? 13.265 2.301 -1.362 1.00 71.56 81 THR A N 1
ATOM 617 C CA . THR A 1 81 ? 14.203 3.443 -1.559 1.00 71.56 81 THR A CA 1
ATOM 618 C C . THR A 1 81 ? 13.554 4.736 -2.065 1.00 71.56 81 THR A C 1
ATOM 620 O O . THR A 1 81 ? 12.544 4.725 -2.756 1.00 71.56 81 THR A O 1
ATOM 623 N N . GLY A 1 82 ? 14.180 5.889 -1.802 1.00 62.00 82 GLY A N 1
ATOM 624 C CA . GLY A 1 82 ? 13.596 7.186 -2.171 1.00 62.00 82 GLY A CA 1
ATOM 625 C C . GLY A 1 82 ? 13.386 7.424 -3.679 1.00 62.00 82 GLY A C 1
ATOM 626 O O . GLY A 1 82 ? 12.450 8.118 -4.060 1.00 62.00 82 GLY A O 1
ATOM 627 N N . GLY A 1 83 ? 14.188 6.814 -4.562 1.00 68.75 83 GLY A N 1
ATOM 628 C CA . GLY A 1 83 ? 14.125 7.015 -6.026 1.00 68.75 83 GLY A CA 1
ATOM 629 C C . GLY A 1 83 ? 12.960 6.308 -6.741 1.00 68.75 83 GLY A C 1
ATOM 630 O O . GLY A 1 83 ? 13.116 5.822 -7.863 1.00 68.75 83 GLY A O 1
ATOM 631 N N . MET A 1 84 ? 11.819 6.155 -6.066 1.00 76.00 84 MET A N 1
ATOM 632 C CA . MET A 1 84 ? 10.711 5.296 -6.498 1.00 76.00 84 MET A CA 1
ATOM 633 C C . MET A 1 84 ? 9.539 6.035 -7.128 1.00 76.00 84 MET A C 1
ATOM 635 O O . MET A 1 84 ? 8.726 5.395 -7.799 1.00 76.00 84 MET A O 1
ATOM 639 N N . ALA A 1 85 ? 9.474 7.361 -6.994 1.00 82.69 85 ALA A N 1
ATOM 640 C CA . ALA A 1 85 ? 8.508 8.176 -7.720 1.00 82.69 85 ALA A CA 1
ATOM 641 C C . ALA A 1 85 ? 8.751 8.094 -9.240 1.00 82.69 85 ALA A C 1
ATOM 643 O O . ALA A 1 85 ? 7.809 7.867 -10.005 1.00 82.69 85 ALA A O 1
ATOM 644 N N . GLU A 1 86 ? 10.007 8.173 -9.696 1.00 82.44 86 GLU A N 1
ATOM 645 C CA . GLU A 1 86 ? 10.359 7.968 -11.105 1.00 82.44 86 GLU A CA 1
ATOM 646 C C . GLU A 1 86 ? 10.107 6.530 -11.563 1.00 82.44 86 GLU A C 1
ATOM 648 O O . GLU A 1 86 ? 9.547 6.324 -12.641 1.00 82.44 86 GLU A O 1
ATOM 653 N N . PHE A 1 87 ? 10.459 5.534 -10.742 1.00 84.50 87 PHE A N 1
ATOM 654 C CA . PHE A 1 87 ? 10.227 4.130 -11.083 1.00 84.50 87 PHE A CA 1
ATOM 655 C C . PHE A 1 87 ? 8.730 3.834 -11.261 1.00 84.50 87 PHE A C 1
ATOM 657 O O . PHE A 1 87 ? 8.318 3.311 -12.297 1.00 84.50 87 PHE A O 1
ATOM 664 N N . CYS A 1 88 ? 7.890 4.273 -10.320 1.00 88.00 88 CYS A N 1
ATOM 665 C CA . CYS A 1 88 ? 6.435 4.185 -10.440 1.00 88.00 88 CYS A CA 1
ATOM 666 C C . CYS A 1 88 ? 5.883 5.007 -11.615 1.00 88.00 88 CYS A C 1
ATOM 668 O O . CYS A 1 88 ? 4.882 4.625 -12.216 1.00 88.00 88 CYS A O 1
ATOM 670 N N . THR A 1 89 ? 6.526 6.118 -11.981 1.00 88.62 89 THR A N 1
ATOM 671 C CA . THR A 1 89 ? 6.117 6.921 -13.143 1.00 88.62 89 THR A CA 1
ATOM 672 C C . THR A 1 89 ? 6.397 6.208 -14.469 1.00 88.62 89 THR A C 1
ATOM 674 O O . THR A 1 89 ? 5.587 6.316 -15.393 1.00 88.62 89 THR A O 1
ATOM 677 N N . ALA A 1 90 ? 7.497 5.457 -14.557 1.00 87.75 90 ALA A N 1
ATOM 678 C CA . ALA A 1 90 ? 7.864 4.665 -15.731 1.00 87.75 90 ALA A CA 1
ATOM 679 C C . ALA A 1 90 ? 7.116 3.324 -15.825 1.00 87.75 90 ALA A C 1
ATOM 681 O O . ALA A 1 90 ? 6.945 2.791 -16.922 1.00 87.75 90 ALA A O 1
ATOM 682 N N . LEU A 1 91 ? 6.685 2.749 -14.699 1.00 90.56 91 LEU A N 1
ATOM 683 C CA . LEU A 1 91 ? 6.011 1.454 -14.679 1.00 90.56 91 LEU A CA 1
ATOM 684 C C . LEU A 1 91 ? 4.630 1.498 -15.350 1.00 90.56 91 LEU A C 1
ATOM 686 O O . LEU A 1 91 ? 3.723 2.234 -14.958 1.00 90.56 91 LEU A O 1
ATOM 690 N N . CYS A 1 92 ? 4.447 0.609 -16.323 1.00 92.06 92 CYS A N 1
ATOM 691 C CA . CYS A 1 92 ? 3.164 0.277 -16.922 1.00 92.06 92 CYS A CA 1
ATOM 692 C C . CYS A 1 92 ? 2.801 -1.166 -16.548 1.00 92.06 92 CYS A C 1
ATOM 694 O O . CYS A 1 92 ? 3.219 -2.126 -17.204 1.00 92.06 92 CYS A O 1
ATOM 696 N N . THR A 1 93 ? 2.021 -1.305 -15.474 1.00 94.44 93 THR A N 1
ATOM 697 C CA . THR A 1 93 ? 1.426 -2.572 -15.032 1.00 94.44 93 THR A CA 1
ATOM 698 C C . THR A 1 93 ? -0.104 -2.424 -14.914 1.00 94.44 93 THR A C 1
ATOM 700 O O . THR A 1 93 ? -0.610 -1.808 -13.974 1.00 94.44 93 THR A O 1
ATOM 703 N N . PRO A 1 94 ? -0.881 -2.979 -15.864 1.00 92.56 94 PRO A N 1
ATOM 704 C CA . PRO A 1 94 ? -2.341 -3.001 -15.810 1.00 92.56 94 PRO A CA 1
ATOM 705 C C . PRO A 1 94 ? -2.894 -4.094 -14.879 1.00 92.56 94 PRO A C 1
ATOM 707 O O . PRO A 1 94 ? -4.116 -4.236 -14.783 1.00 92.56 94 PRO A O 1
ATOM 710 N N . SER A 1 95 ? -2.033 -4.888 -14.237 1.00 94.88 95 SER A N 1
ATOM 711 C CA . SER A 1 95 ? -2.408 -6.028 -13.386 1.00 94.88 95 SER A CA 1
ATOM 712 C C . SER A 1 95 ? -2.088 -5.811 -11.907 1.00 94.88 95 SER A C 1
ATOM 714 O O . SER A 1 95 ? -2.488 -6.636 -11.094 1.00 94.88 95 SER A O 1
ATOM 716 N N . LEU A 1 96 ? -1.451 -4.690 -11.548 1.00 96.75 96 LEU A N 1
ATOM 717 C CA . LEU A 1 96 ? -1.037 -4.409 -10.176 1.00 96.75 96 LEU A CA 1
ATOM 718 C C . LEU A 1 96 ? -2.235 -4.347 -9.220 1.00 96.75 96 LEU A C 1
ATOM 720 O O . LEU A 1 96 ? -3.147 -3.535 -9.390 1.00 96.75 96 LEU A O 1
ATOM 724 N N . THR A 1 97 ? -2.205 -5.197 -8.199 1.00 96.38 97 THR A N 1
ATOM 725 C CA . THR A 1 97 ? -3.210 -5.308 -7.135 1.00 96.38 97 THR A CA 1
ATOM 726 C C . THR A 1 97 ? -2.664 -4.880 -5.774 1.00 96.38 97 THR A C 1
ATOM 728 O O . THR A 1 97 ? -3.441 -4.426 -4.927 1.00 96.38 97 THR A O 1
ATOM 731 N N . CYS A 1 98 ? -1.346 -4.976 -5.577 1.00 95.69 98 CYS A N 1
ATOM 732 C CA . CYS A 1 98 ? -0.691 -4.752 -4.295 1.00 95.69 98 CYS A CA 1
ATOM 733 C C . CYS A 1 98 ? 0.538 -3.837 -4.399 1.00 95.69 98 CYS A C 1
ATOM 735 O O . CYS A 1 98 ? 1.392 -4.021 -5.270 1.00 95.69 98 CYS A O 1
ATOM 737 N N . ILE A 1 99 ? 0.639 -2.880 -3.471 1.00 95.00 99 ILE A N 1
ATOM 738 C CA . ILE A 1 99 ? 1.823 -2.039 -3.264 1.00 95.00 99 ILE A CA 1
ATOM 739 C C . ILE A 1 99 ? 2.279 -2.163 -1.805 1.00 95.00 99 ILE A C 1
ATOM 741 O O . ILE A 1 99 ? 1.522 -1.867 -0.874 1.00 95.00 99 ILE A O 1
ATOM 745 N N . HIS A 1 100 ? 3.539 -2.544 -1.611 1.00 91.38 100 HIS A N 1
ATOM 746 C CA . HIS A 1 100 ? 4.248 -2.453 -0.338 1.00 91.38 100 HIS A CA 1
ATOM 747 C C . HIS A 1 100 ? 5.277 -1.325 -0.411 1.00 91.38 100 HIS A C 1
ATOM 749 O O . HIS A 1 100 ? 6.032 -1.247 -1.376 1.00 91.38 100 HIS A O 1
ATOM 755 N N . VAL A 1 101 ? 5.316 -0.472 0.610 1.00 89.31 101 VAL A N 1
ATOM 756 C CA . VAL A 1 101 ? 6.343 0.557 0.788 1.00 89.31 101 VAL A CA 1
ATOM 757 C C . VAL A 1 101 ? 6.951 0.395 2.174 1.00 89.31 101 VAL A C 1
ATOM 759 O O . VAL A 1 101 ? 6.231 0.424 3.175 1.00 89.31 101 VAL A O 1
ATOM 762 N N . GLU A 1 102 ? 8.263 0.228 2.238 1.00 84.94 102 GLU A N 1
ATOM 763 C CA . GLU A 1 102 ? 9.037 0.129 3.469 1.00 84.94 102 GLU A CA 1
ATOM 764 C C . GLU A 1 102 ? 10.095 1.233 3.471 1.00 84.94 102 GLU A C 1
ATOM 766 O O . GLU A 1 102 ? 11.013 1.228 2.665 1.00 84.94 102 GLU A O 1
ATOM 771 N N . ILE A 1 103 ? 9.954 2.214 4.361 1.00 77.88 103 ILE A N 1
ATOM 772 C CA . ILE A 1 103 ? 10.939 3.292 4.496 1.00 77.88 103 ILE A CA 1
ATOM 773 C C . ILE A 1 103 ? 11.912 2.858 5.580 1.00 77.88 103 ILE A C 1
ATOM 775 O O . ILE A 1 103 ? 11.549 2.925 6.750 1.00 77.88 103 ILE A O 1
ATOM 779 N N . GLU A 1 104 ? 13.130 2.413 5.245 1.00 69.00 104 GLU A N 1
ATOM 780 C CA . GLU A 1 104 ? 14.123 2.124 6.293 1.00 69.00 104 GLU A CA 1
ATOM 781 C C . GLU A 1 104 ? 14.203 3.321 7.255 1.00 69.00 104 GLU A C 1
ATOM 783 O O . GLU A 1 104 ? 14.280 4.464 6.784 1.00 69.00 104 GLU A O 1
ATOM 788 N N . PRO A 1 105 ? 14.113 3.113 8.582 1.00 55.12 105 PRO A N 1
ATOM 789 C CA . PRO A 1 105 ? 13.988 4.220 9.518 1.00 55.12 105 PRO A CA 1
ATOM 790 C C . PRO A 1 105 ? 15.187 5.163 9.356 1.00 55.12 105 PRO A C 1
ATOM 792 O O . PRO A 1 105 ? 16.321 4.739 9.557 1.00 55.12 105 PRO A O 1
ATOM 795 N N . LEU A 1 106 ? 14.899 6.434 9.023 1.00 57.78 106 LEU A N 1
ATOM 796 C CA . LEU A 1 106 ? 15.825 7.536 8.667 1.00 57.78 106 LEU A CA 1
ATOM 797 C C . LEU A 1 106 ? 16.201 7.707 7.171 1.00 57.78 106 LEU A C 1
ATOM 799 O O . LEU A 1 106 ? 16.982 8.605 6.866 1.00 57.78 106 LEU A O 1
ATOM 803 N N . SER A 1 107 ? 15.661 6.926 6.228 1.00 66.06 107 SER A N 1
ATOM 804 C CA . SER A 1 107 ? 16.146 6.933 4.827 1.00 66.06 107 SER A CA 1
ATOM 805 C C . SER A 1 107 ? 15.485 7.932 3.857 1.00 66.06 107 SER A C 1
ATOM 807 O O . SER A 1 107 ? 16.155 8.386 2.930 1.00 66.06 107 SER A O 1
ATOM 809 N N . TRP A 1 108 ? 14.198 8.276 4.007 1.00 77.88 108 TRP A N 1
ATOM 810 C CA . TRP A 1 108 ? 13.482 9.137 3.041 1.00 77.88 108 TRP A CA 1
ATOM 811 C C . TRP A 1 108 ? 13.198 10.534 3.624 1.00 77.88 108 TRP A C 1
ATOM 813 O O . TRP A 1 108 ? 12.658 10.623 4.730 1.00 77.88 108 TRP A O 1
ATOM 823 N N . PRO A 1 109 ? 13.459 11.630 2.887 1.00 86.06 109 PRO A N 1
ATOM 824 C CA . PRO A 1 109 ? 12.873 12.943 3.160 1.00 86.06 109 PRO A CA 1
ATOM 825 C C . PRO A 1 109 ? 11.339 12.933 3.056 1.00 86.06 109 PRO A C 1
ATOM 827 O O . PRO A 1 109 ? 10.758 12.126 2.330 1.00 86.06 109 PRO A O 1
ATOM 830 N N . VAL A 1 110 ? 10.674 13.873 3.735 1.00 86.94 110 VAL A N 1
ATOM 831 C CA . VAL A 1 110 ? 9.209 14.049 3.646 1.00 86.94 110 VAL A CA 1
ATOM 832 C C . VAL A 1 110 ? 8.772 14.420 2.222 1.00 86.94 110 VAL A C 1
ATOM 834 O O . VAL A 1 110 ? 7.772 13.895 1.733 1.00 86.94 110 VAL A O 1
ATOM 837 N N . ASP A 1 111 ? 9.559 15.234 1.515 1.00 86.56 111 ASP A N 1
ATOM 838 C CA . ASP A 1 111 ? 9.290 15.617 0.122 1.00 86.56 111 ASP A CA 1
ATOM 839 C C . ASP A 1 111 ? 9.220 14.397 -0.809 1.00 86.56 111 ASP A C 1
ATOM 841 O O . ASP A 1 111 ? 8.299 14.281 -1.613 1.00 86.56 111 ASP A O 1
ATOM 845 N N . THR A 1 112 ? 10.101 13.412 -0.619 1.00 86.38 112 THR A N 1
ATOM 846 C CA . THR A 1 112 ? 10.092 12.145 -1.370 1.00 86.38 112 THR A CA 1
ATOM 847 C C . THR A 1 112 ? 8.813 11.332 -1.137 1.00 86.38 112 THR A C 1
ATOM 849 O O . THR A 1 112 ? 8.325 10.645 -2.036 1.00 86.38 112 THR A O 1
ATOM 852 N N . VAL A 1 113 ? 8.196 11.442 0.046 1.00 88.31 113 VAL A N 1
ATOM 853 C CA . VAL A 1 113 ? 6.880 10.838 0.315 1.00 88.31 113 VAL A CA 1
ATOM 854 C C . VAL A 1 113 ? 5.767 11.565 -0.447 1.00 88.31 113 VAL A C 1
ATOM 856 O O . VAL A 1 113 ? 4.858 10.915 -0.970 1.00 88.31 113 VAL A O 1
ATOM 859 N N . HIS A 1 114 ? 5.841 12.893 -0.564 1.00 88.06 114 HIS A N 1
ATOM 860 C CA . HIS A 1 114 ? 4.909 13.675 -1.380 1.00 88.06 114 HIS A CA 1
ATOM 861 C C . HIS A 1 114 ? 5.070 13.393 -2.884 1.00 88.06 114 HIS A C 1
ATOM 863 O O . HIS A 1 114 ? 4.066 13.251 -3.590 1.00 88.06 114 HIS A O 1
ATOM 869 N N . GLU A 1 115 ? 6.301 13.238 -3.374 1.00 88.69 115 GLU A N 1
ATOM 870 C CA . GLU A 1 115 ? 6.602 12.816 -4.748 1.00 88.69 115 GLU A CA 1
ATOM 871 C C . GLU A 1 115 ? 6.030 11.421 -5.040 1.00 88.69 115 GLU A C 1
ATOM 873 O O . GLU A 1 115 ? 5.343 11.229 -6.049 1.00 88.69 115 GLU A O 1
ATOM 878 N N . PHE A 1 116 ? 6.214 10.464 -4.121 1.00 89.12 116 PHE A N 1
ATOM 879 C CA . PHE A 1 116 ? 5.603 9.140 -4.226 1.00 89.12 116 PHE A CA 1
ATOM 880 C C . PHE A 1 116 ? 4.068 9.213 -4.247 1.00 89.12 116 PHE A C 1
ATOM 882 O O . PHE A 1 116 ? 3.443 8.643 -5.139 1.00 89.12 116 PHE A O 1
ATOM 889 N N . ALA A 1 117 ? 3.435 9.951 -3.329 1.00 89.31 117 ALA A N 1
ATOM 890 C CA . ALA A 1 117 ? 1.977 10.105 -3.326 1.00 89.31 117 ALA A CA 1
ATOM 891 C C . ALA A 1 117 ? 1.452 10.710 -4.646 1.00 89.31 117 ALA A C 1
ATOM 893 O O . ALA A 1 117 ? 0.403 10.290 -5.147 1.00 89.31 117 ALA A O 1
ATOM 894 N N . SER A 1 118 ? 2.211 11.645 -5.228 1.00 89.00 118 SER A N 1
ATOM 895 C CA . SER A 1 118 ? 1.895 12.320 -6.491 1.00 89.00 118 SER A CA 1
ATOM 896 C C . SER A 1 118 ? 2.033 11.403 -7.711 1.00 89.00 118 SER A C 1
ATOM 898 O O . SER A 1 118 ? 1.191 11.436 -8.610 1.00 89.00 118 SER A O 1
ATOM 900 N N . CYS A 1 119 ? 3.050 10.533 -7.748 1.00 90.19 119 CYS A N 1
ATOM 901 C CA . CYS A 1 119 ? 3.289 9.651 -8.897 1.00 90.19 119 CYS A CA 1
ATOM 902 C C . CYS A 1 119 ? 2.187 8.592 -9.104 1.00 90.19 119 CYS A C 1
ATOM 904 O O . CYS A 1 119 ? 2.040 8.061 -10.206 1.00 90.19 119 CYS A O 1
ATOM 906 N N . LEU A 1 120 ? 1.377 8.308 -8.075 1.00 93.06 120 LEU A N 1
ATOM 907 C CA . LEU A 1 120 ? 0.267 7.347 -8.123 1.00 93.06 120 LEU A CA 1
ATOM 908 C C . LEU A 1 120 ? -0.923 7.823 -8.982 1.00 93.06 120 LEU A C 1
ATOM 910 O O . LEU A 1 120 ? -1.811 7.023 -9.293 1.00 93.06 120 LEU A O 1
ATOM 914 N N . LYS A 1 121 ? -0.936 9.091 -9.412 1.00 92.44 121 LYS A N 1
ATOM 915 C CA . LYS A 1 121 ? -1.844 9.613 -10.442 1.00 92.44 121 LYS A CA 1
ATOM 916 C C . LYS A 1 121 ? -1.142 9.787 -11.786 1.00 92.44 121 LYS A C 1
ATOM 918 O O . LYS A 1 121 ? 0.070 9.977 -11.895 1.00 92.44 121 LYS A O 1
ATOM 923 N N . LEU A 1 122 ? -1.945 9.729 -12.840 1.00 92.06 122 LEU A N 1
ATOM 924 C CA . LEU A 1 122 ? -1.575 10.186 -14.173 1.00 92.06 122 LEU A CA 1
ATOM 925 C C . LEU A 1 122 ? -1.781 11.710 -14.276 1.00 92.06 122 LEU A C 1
ATOM 927 O O . LEU A 1 122 ? -2.622 12.253 -13.557 1.00 92.06 122 LEU A O 1
ATOM 931 N N . PRO A 1 123 ? -1.114 12.410 -15.216 1.00 89.38 123 PRO A N 1
ATOM 932 C CA . PRO A 1 123 ? -1.353 13.838 -15.468 1.00 89.38 123 PRO A CA 1
ATOM 933 C C . PRO A 1 123 ? -2.809 14.190 -15.824 1.00 89.38 123 PRO A C 1
ATOM 935 O O . PRO A 1 123 ? -3.223 15.332 -15.672 1.00 89.38 123 PRO A O 1
ATOM 938 N N . SER A 1 124 ? -3.605 13.209 -16.264 1.00 91.50 124 SER A N 1
ATOM 939 C CA . SER A 1 124 ? -5.053 13.330 -16.483 1.00 91.50 124 SER A CA 1
ATOM 940 C C . SER A 1 124 ? -5.894 13.323 -15.196 1.00 91.50 124 SER A C 1
ATOM 942 O O . SER A 1 124 ? -7.118 13.386 -15.271 1.00 91.50 124 SER A O 1
ATOM 944 N N . GLY A 1 125 ? -5.272 13.175 -14.022 1.00 90.75 125 GLY A N 1
ATOM 945 C CA . GLY A 1 125 ? -5.936 13.002 -12.725 1.00 90.75 125 GLY A CA 1
ATOM 946 C C . GLY A 1 125 ? -6.420 11.574 -12.437 1.00 90.75 125 GLY A C 1
ATOM 947 O O . GLY A 1 125 ? -6.805 11.283 -11.307 1.00 90.75 125 GLY A O 1
ATOM 948 N N . ALA A 1 126 ? -6.378 10.669 -13.421 1.00 93.94 126 ALA A N 1
ATOM 949 C CA . ALA A 1 126 ? -6.797 9.280 -13.245 1.00 93.94 126 ALA A CA 1
ATOM 950 C C . ALA A 1 126 ? -5.798 8.471 -12.382 1.00 93.94 126 ALA A C 1
ATOM 952 O O . ALA A 1 126 ? -4.588 8.704 -12.480 1.00 93.94 126 ALA A O 1
ATOM 953 N N . PRO A 1 127 ? -6.262 7.481 -11.592 1.00 94.56 127 PRO A N 1
ATOM 954 C CA . PRO A 1 127 ? -5.394 6.523 -10.906 1.00 94.56 127 PRO A CA 1
ATOM 955 C C . PRO A 1 127 ? -4.437 5.822 -11.875 1.00 94.56 127 PRO A C 1
ATOM 957 O O . PRO A 1 127 ? -4.878 5.250 -12.873 1.00 94.56 127 PRO A O 1
ATOM 960 N N . ARG A 1 128 ? -3.135 5.808 -11.565 1.00 94.44 128 ARG A N 1
ATOM 961 C CA . ARG A 1 128 ? -2.138 5.060 -12.352 1.00 94.44 128 ARG A CA 1
ATOM 962 C C . ARG A 1 128 ? -2.341 3.551 -12.240 1.00 94.44 128 ARG A C 1
ATOM 964 O O . ARG A 1 128 ? -2.182 2.832 -13.223 1.00 94.44 128 ARG A O 1
ATOM 971 N N . TYR A 1 129 ? -2.718 3.086 -11.050 1.00 95.62 129 TYR A N 1
ATOM 972 C CA . TYR A 1 129 ? -2.872 1.669 -10.726 1.00 95.62 129 TYR A CA 1
ATOM 973 C C . TYR A 1 129 ? -4.310 1.359 -10.268 1.00 95.62 129 TYR A C 1
ATOM 975 O O . TYR A 1 129 ? -4.554 1.102 -9.089 1.00 95.62 129 TYR A O 1
ATOM 983 N N . PRO A 1 130 ? -5.305 1.387 -11.177 1.00 94.31 130 PRO A N 1
ATOM 984 C CA . PRO A 1 130 ? -6.724 1.354 -10.809 1.00 94.31 130 PRO A CA 1
ATOM 985 C C . PRO A 1 130 ? -7.192 0.042 -10.153 1.00 94.31 130 PRO A C 1
ATOM 987 O O . PRO A 1 130 ? -8.250 0.030 -9.527 1.00 94.31 130 PRO A O 1
ATOM 990 N N . LYS A 1 131 ? -6.432 -1.057 -10.278 1.00 96.19 131 LYS A N 1
ATOM 991 C CA . LYS A 1 131 ? -6.732 -2.359 -9.649 1.00 96.19 131 LYS A CA 1
ATOM 992 C C . LYS A 1 131 ? -6.114 -2.540 -8.255 1.00 96.19 131 LYS A C 1
ATOM 994 O O . LYS A 1 131 ? -6.416 -3.540 -7.595 1.00 96.19 131 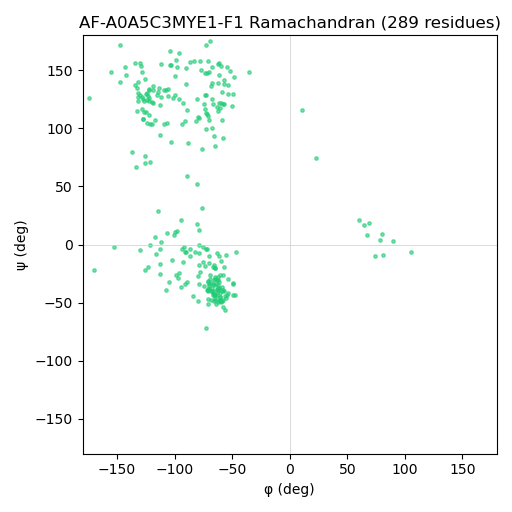LYS A O 1
ATOM 999 N N . VAL A 1 132 ? -5.278 -1.601 -7.798 1.00 97.25 132 VAL A N 1
ATOM 1000 C CA . VAL A 1 132 ? -4.637 -1.698 -6.483 1.00 97.25 132 VAL A CA 1
ATOM 1001 C C . VAL A 1 132 ? -5.690 -1.590 -5.390 1.00 97.25 132 VAL A C 1
ATOM 1003 O O . VAL A 1 132 ? -6.421 -0.604 -5.291 1.00 97.25 132 VAL A O 1
ATOM 1006 N N . HIS A 1 133 ? -5.753 -2.639 -4.576 1.00 97.12 133 HIS A N 1
ATOM 1007 C CA . HIS A 1 133 ? -6.672 -2.761 -3.451 1.00 97.12 133 HIS A CA 1
ATOM 1008 C C . HIS A 1 133 ? -5.966 -3.164 -2.148 1.00 97.12 133 HIS A C 1
ATOM 1010 O O . HIS A 1 133 ? -6.604 -3.176 -1.094 1.00 97.12 133 HIS A O 1
ATOM 1016 N N . ILE A 1 134 ? -4.660 -3.441 -2.198 1.00 95.94 134 ILE A N 1
ATOM 1017 C CA . ILE A 1 134 ? -3.814 -3.670 -1.027 1.00 95.94 134 ILE A CA 1
ATOM 1018 C C . ILE A 1 134 ? -2.716 -2.602 -0.997 1.00 95.94 134 ILE A C 1
ATOM 1020 O O . ILE A 1 134 ? -1.928 -2.492 -1.937 1.00 95.94 134 ILE A O 1
ATOM 1024 N N . LEU A 1 135 ? -2.659 -1.835 0.093 1.00 95.44 135 LEU A N 1
ATOM 1025 C CA . LEU A 1 135 ? -1.565 -0.912 0.396 1.00 95.44 1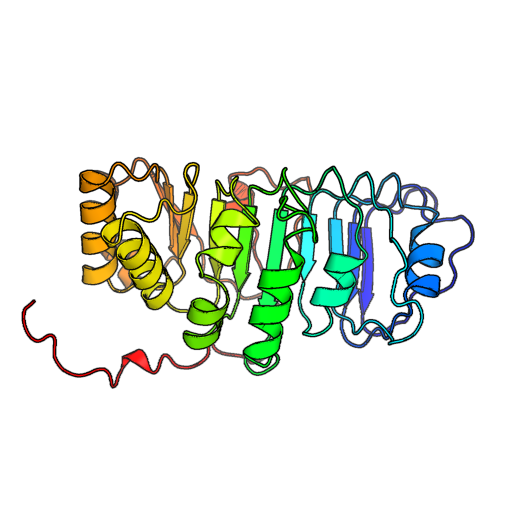35 LEU A CA 1
ATOM 1026 C C . LEU A 1 135 ? -0.964 -1.272 1.755 1.00 95.44 135 LEU A C 1
ATOM 1028 O O . LEU A 1 135 ? -1.666 -1.379 2.761 1.00 95.44 135 LEU A O 1
ATOM 1032 N N . SER A 1 136 ? 0.351 -1.438 1.788 1.00 92.81 136 SER A N 1
ATOM 1033 C CA . SER A 1 136 ? 1.101 -1.803 2.983 1.00 92.81 136 SER A CA 1
ATOM 1034 C C . SER A 1 136 ? 2.220 -0.796 3.191 1.00 92.81 136 SER A C 1
ATOM 1036 O O . SER A 1 136 ? 3.148 -0.748 2.393 1.00 92.81 136 SER A O 1
ATOM 1038 N N . LEU A 1 137 ? 2.147 -0.017 4.265 1.00 90.56 137 LEU A N 1
ATOM 1039 C CA . LEU A 1 137 ? 3.171 0.947 4.658 1.00 90.56 137 LEU A CA 1
ATOM 1040 C C . LEU A 1 137 ? 3.940 0.403 5.860 1.00 90.56 137 LEU A C 1
ATOM 1042 O O . LEU A 1 137 ? 3.340 -0.087 6.821 1.00 90.56 137 LEU A O 1
ATOM 1046 N N . ARG A 1 138 ? 5.268 0.478 5.824 1.00 84.69 138 ARG A N 1
ATOM 1047 C CA . ARG A 1 138 ? 6.127 -0.050 6.881 1.00 84.69 138 ARG A CA 1
ATOM 1048 C C . ARG A 1 138 ? 7.223 0.934 7.263 1.00 84.69 138 ARG A C 1
ATOM 1050 O O . ARG A 1 138 ? 7.814 1.561 6.393 1.00 84.69 138 ARG A O 1
ATOM 1057 N N . TRP A 1 139 ? 7.447 1.064 8.574 1.00 83.75 139 TRP A N 1
ATOM 1058 C CA . TRP A 1 139 ? 8.407 1.996 9.185 1.00 83.75 139 TRP A CA 1
ATOM 1059 C C . TRP A 1 139 ? 8.145 3.486 8.889 1.00 83.75 139 TRP A C 1
ATOM 1061 O O . TRP A 1 139 ? 9.033 4.311 9.064 1.00 83.75 139 TRP A O 1
ATOM 1071 N N . PHE A 1 140 ? 6.919 3.861 8.512 1.00 85.94 140 PHE A N 1
ATOM 1072 C CA . PHE A 1 140 ? 6.538 5.267 8.353 1.00 85.94 140 PHE A CA 1
ATOM 1073 C C . PHE A 1 140 ? 6.402 5.938 9.736 1.00 85.94 140 PHE A C 1
ATOM 1075 O O . PHE A 1 140 ? 5.473 5.584 10.470 1.00 85.94 140 PHE A O 1
ATOM 1082 N N . PRO A 1 141 ? 7.267 6.901 10.116 1.00 85.69 141 PRO A N 1
ATOM 1083 C CA . PRO A 1 141 ? 7.048 7.716 11.309 1.00 85.69 141 PRO A CA 1
ATOM 1084 C C . PRO A 1 141 ? 5.858 8.672 11.105 1.00 85.69 141 PRO A C 1
ATOM 1086 O O . PRO A 1 141 ? 5.269 8.750 10.023 1.00 85.69 141 PRO A O 1
ATOM 1089 N N . ALA A 1 142 ? 5.484 9.405 12.158 1.00 87.69 142 ALA A N 1
ATOM 1090 C CA . ALA A 1 142 ? 4.264 10.212 12.167 1.00 87.69 142 ALA A CA 1
ATOM 1091 C C . ALA A 1 142 ? 4.199 11.251 11.029 1.00 87.69 142 ALA A C 1
ATOM 1093 O O . ALA A 1 142 ? 3.144 11.400 10.414 1.00 87.69 142 ALA A O 1
ATOM 1094 N N . ASP A 1 143 ? 5.307 11.918 10.704 1.00 89.00 143 ASP A N 1
ATOM 1095 C CA . ASP A 1 143 ? 5.330 12.946 9.654 1.00 89.00 143 ASP A CA 1
ATOM 1096 C C . ASP A 1 143 ? 5.218 12.355 8.248 1.00 89.00 143 ASP A C 1
ATOM 1098 O O . ASP A 1 143 ? 4.445 12.852 7.432 1.00 89.00 143 ASP A O 1
ATOM 1102 N N . HIS A 1 144 ? 5.859 11.216 7.986 1.00 90.38 144 HIS A N 1
ATOM 1103 C CA . HIS A 1 144 ? 5.700 10.482 6.727 1.00 90.38 144 HIS A CA 1
ATOM 1104 C C . HIS A 1 144 ? 4.278 9.932 6.568 1.00 90.38 144 HIS A C 1
ATOM 1106 O O . HIS A 1 144 ? 3.749 9.928 5.458 1.00 90.38 144 HIS A O 1
ATOM 1112 N N . LEU A 1 145 ? 3.617 9.520 7.661 1.00 90.81 145 LEU A N 1
ATOM 1113 C CA . LEU A 1 145 ? 2.191 9.166 7.634 1.00 90.81 145 LEU A CA 1
ATOM 1114 C C . LEU A 1 145 ? 1.304 10.372 7.299 1.00 90.81 145 LEU A C 1
ATOM 1116 O O . LEU A 1 145 ? 0.409 10.239 6.466 1.00 90.81 145 LEU A O 1
ATOM 1120 N N . ARG A 1 146 ? 1.566 11.546 7.889 1.00 91.12 146 ARG A N 1
ATOM 1121 C CA . ARG A 1 146 ? 0.868 12.804 7.554 1.00 91.12 146 ARG A CA 1
ATOM 1122 C C . ARG A 1 146 ? 1.091 13.201 6.089 1.00 91.12 146 ARG A C 1
ATOM 1124 O O . ARG A 1 146 ? 0.153 13.645 5.432 1.00 91.12 146 ARG A O 1
ATOM 1131 N N . ALA A 1 147 ? 2.300 12.995 5.568 1.00 90.62 147 ALA A N 1
ATOM 1132 C CA . ALA A 1 147 ? 2.672 13.329 4.197 1.00 90.62 147 ALA A CA 1
ATOM 1133 C C . ALA A 1 147 ? 2.031 12.409 3.144 1.00 90.62 147 ALA A C 1
ATOM 1135 O O . ALA A 1 147 ? 1.608 12.887 2.087 1.00 90.62 147 ALA A O 1
ATOM 1136 N N . ILE A 1 148 ? 1.920 11.104 3.429 1.00 91.38 148 ILE A N 1
ATOM 1137 C CA . ILE A 1 148 ? 1.308 10.143 2.503 1.00 91.38 148 ILE A CA 1
ATOM 1138 C C . ILE A 1 148 ? -0.220 10.101 2.610 1.00 91.38 148 ILE A C 1
ATOM 1140 O O . ILE A 1 148 ? -0.880 10.116 1.577 1.00 91.38 148 ILE A O 1
ATOM 1144 N N . MET A 1 149 ? -0.809 10.083 3.815 1.00 91.62 149 MET A N 1
ATOM 1145 C CA . MET A 1 149 ? -2.257 9.897 4.036 1.00 91.62 149 MET A CA 1
ATOM 1146 C C . MET A 1 149 ? -3.065 11.191 3.828 1.00 91.62 149 MET A C 1
ATOM 1148 O O . MET A 1 149 ? -3.855 11.616 4.669 1.00 91.62 149 MET A O 1
ATOM 1152 N N . THR A 1 150 ? -2.864 11.824 2.676 1.00 89.62 150 THR A N 1
ATOM 1153 C CA . THR A 1 150 ? -3.542 13.050 2.241 1.00 89.62 150 THR A CA 1
ATOM 1154 C C . THR A 1 150 ? -4.744 12.730 1.338 1.00 89.62 150 THR A C 1
ATOM 1156 O O . THR A 1 150 ? -4.819 11.632 0.781 1.00 89.62 150 THR A O 1
ATOM 1159 N N . PRO A 1 151 ? -5.670 13.685 1.087 1.00 88.44 151 PRO A N 1
ATOM 1160 C CA . PRO A 1 151 ? -6.737 13.511 0.092 1.00 88.44 151 PRO A CA 1
ATOM 1161 C C . PRO A 1 151 ? -6.225 13.027 -1.269 1.00 88.44 151 PRO A C 1
ATOM 1163 O O . PRO A 1 151 ? -6.881 12.226 -1.932 1.00 88.44 151 PRO A O 1
ATOM 1166 N N . HIS A 1 152 ? -5.011 13.447 -1.639 1.00 89.31 152 HIS A N 1
ATOM 1167 C CA . HIS A 1 152 ? -4.380 13.048 -2.883 1.00 89.31 152 HIS A CA 1
ATOM 1168 C C . HIS A 1 152 ? -4.209 11.525 -2.985 1.00 89.31 152 HIS A C 1
ATOM 1170 O O . HIS A 1 152 ? -4.639 10.963 -3.987 1.00 89.31 152 HIS A O 1
ATOM 1176 N N . VAL A 1 153 ? -3.669 10.839 -1.963 1.00 91.25 153 VAL A N 1
ATOM 1177 C CA . VAL A 1 153 ? -3.470 9.375 -2.025 1.00 91.25 153 VAL A CA 1
ATOM 1178 C C . VAL A 1 153 ? -4.791 8.606 -2.020 1.00 91.25 153 VAL A C 1
ATOM 1180 O O . VAL A 1 153 ? -4.900 7.568 -2.671 1.00 91.25 153 VAL A O 1
ATOM 1183 N N . PHE A 1 154 ? -5.812 9.120 -1.326 1.00 91.12 154 PHE A N 1
ATOM 1184 C CA . PHE A 1 154 ? -7.135 8.494 -1.274 1.00 91.12 154 PHE A CA 1
ATOM 1185 C C . PHE A 1 154 ? -7.835 8.527 -2.639 1.00 91.12 154 PHE A C 1
ATOM 1187 O O . PHE A 1 154 ? -8.525 7.577 -3.001 1.00 91.12 154 PHE A O 1
ATOM 1194 N N . GLU A 1 155 ? -7.607 9.583 -3.420 1.00 91.00 155 GLU A N 1
ATOM 1195 C CA . GLU A 1 155 ? -8.045 9.690 -4.813 1.00 91.00 155 GLU A CA 1
ATOM 1196 C C . GLU A 1 155 ? -7.141 8.915 -5.789 1.00 91.00 155 GLU A C 1
ATOM 1198 O O . GLU A 1 155 ? -7.635 8.394 -6.787 1.00 91.00 155 GLU A O 1
ATOM 1203 N N . SER A 1 156 ? -5.828 8.835 -5.532 1.00 93.50 156 SER A N 1
ATOM 1204 C CA . SER A 1 156 ? -4.874 8.087 -6.370 1.00 93.50 156 SER A CA 1
ATOM 1205 C C . SER A 1 156 ? -5.052 6.572 -6.256 1.00 93.50 156 SER A C 1
ATOM 1207 O O . SER A 1 156 ? -4.834 5.851 -7.227 1.00 93.50 156 SER A O 1
ATOM 1209 N N . LEU A 1 157 ? -5.463 6.085 -5.082 1.00 95.25 157 LEU A N 1
ATOM 1210 C CA . LEU A 1 157 ? -5.737 4.679 -4.786 1.00 95.25 157 LEU A CA 1
ATOM 1211 C C . LEU A 1 157 ? -7.168 4.534 -4.225 1.00 95.25 157 LEU A C 1
ATOM 1213 O O . LEU A 1 157 ? -7.341 4.249 -3.040 1.00 95.25 157 LEU A O 1
ATOM 1217 N N . PRO A 1 158 ? -8.223 4.723 -5.041 1.00 93.38 158 PRO A N 1
ATOM 1218 C CA . PRO A 1 158 ? -9.603 4.766 -4.546 1.00 93.38 158 PRO A CA 1
ATOM 1219 C C . PRO A 1 158 ? -10.151 3.389 -4.136 1.00 93.38 158 PRO A C 1
ATOM 1221 O O . PRO A 1 158 ? -11.130 3.303 -3.395 1.00 93.38 158 PRO A O 1
ATOM 1224 N N . ASN A 1 159 ? -9.521 2.307 -4.607 1.00 95.50 159 ASN A N 1
ATOM 1225 C CA . ASN A 1 159 ? -10.010 0.933 -4.486 1.00 95.50 159 ASN A CA 1
ATOM 1226 C C . ASN A 1 159 ? -9.389 0.131 -3.328 1.00 95.50 159 ASN A C 1
ATOM 1228 O O . ASN A 1 159 ? -9.604 -1.079 -3.259 1.00 95.50 159 ASN A O 1
ATOM 1232 N N . ILE A 1 160 ? -8.662 0.775 -2.404 1.00 96.62 160 ILE A N 1
ATOM 1233 C CA . ILE A 1 160 ? -8.074 0.099 -1.238 1.00 96.62 160 ILE A CA 1
ATOM 1234 C C . ILE A 1 160 ? -9.150 -0.605 -0.402 1.00 96.62 160 ILE A C 1
ATOM 1236 O O . ILE A 1 160 ? -10.078 0.019 0.111 1.00 96.62 160 ILE A O 1
ATOM 1240 N N . LYS A 1 161 ? -8.971 -1.922 -0.264 1.00 96.75 161 LYS A N 1
ATOM 1241 C CA . LYS A 1 161 ? -9.718 -2.829 0.614 1.00 96.75 161 LYS A CA 1
ATOM 1242 C C . LYS A 1 161 ? -8.921 -3.251 1.838 1.00 96.75 161 LYS A C 1
ATOM 1244 O O . LYS A 1 161 ? -9.498 -3.475 2.899 1.00 96.75 161 LYS A O 1
ATOM 1249 N N . VAL A 1 162 ? -7.603 -3.356 1.686 1.00 94.94 162 VAL A N 1
ATOM 1250 C CA . VAL A 1 162 ? -6.678 -3.819 2.717 1.00 94.94 162 VAL A CA 1
ATOM 1251 C C . VAL A 1 162 ? -5.606 -2.755 2.916 1.00 94.94 162 VAL A C 1
ATOM 1253 O O . VAL A 1 162 ? -4.799 -2.512 2.020 1.00 94.94 162 VAL A O 1
ATOM 1256 N N . PHE A 1 163 ? -5.581 -2.140 4.097 1.00 95.12 163 PHE A N 1
ATOM 1257 C CA . PHE A 1 163 ? -4.519 -1.226 4.508 1.00 95.12 163 PHE A CA 1
ATOM 1258 C C . PHE A 1 163 ? -3.742 -1.822 5.680 1.00 95.12 163 PHE A C 1
ATOM 1260 O O . PHE A 1 163 ? -4.330 -2.300 6.654 1.00 95.12 163 PHE A O 1
ATOM 1267 N N . ARG A 1 164 ? -2.411 -1.825 5.587 1.00 91.62 164 ARG A N 1
ATOM 1268 C CA . ARG A 1 164 ? -1.527 -2.410 6.602 1.00 91.62 164 ARG A CA 1
ATOM 1269 C C . ARG A 1 164 ? -0.463 -1.397 7.009 1.00 91.62 164 ARG A C 1
ATOM 1271 O O . ARG A 1 164 ? 0.240 -0.889 6.143 1.00 91.62 164 ARG A O 1
ATOM 1278 N N . LEU A 1 165 ? -0.331 -1.139 8.309 1.00 89.56 165 LEU A N 1
ATOM 1279 C CA . LEU A 1 165 ? 0.712 -0.293 8.888 1.00 89.56 165 LEU A CA 1
ATOM 1280 C C . LEU A 1 165 ? 1.609 -1.116 9.823 1.00 89.56 165 LEU A C 1
ATOM 1282 O O . LEU A 1 165 ? 1.214 -1.489 10.931 1.00 89.56 165 LEU A O 1
ATOM 1286 N N . GLY A 1 166 ? 2.829 -1.393 9.363 1.00 82.56 166 GLY A N 1
ATOM 1287 C CA . GLY A 1 166 ? 3.859 -2.118 10.106 1.00 82.56 166 GLY A CA 1
ATOM 1288 C C . GLY A 1 166 ? 4.959 -1.204 10.653 1.00 82.56 166 GLY A C 1
ATOM 1289 O O . GLY A 1 166 ? 5.245 -0.145 10.102 1.00 82.56 166 GLY A O 1
ATOM 1290 N N . GLY A 1 167 ? 5.624 -1.624 11.730 1.00 73.19 167 GLY A N 1
ATOM 1291 C CA . GLY A 1 167 ? 6.835 -0.960 12.238 1.00 73.19 167 GLY A CA 1
ATOM 1292 C C . GLY A 1 167 ? 6.639 0.380 12.965 1.00 73.19 167 GLY A C 1
ATOM 1293 O O . GLY A 1 167 ? 7.574 0.842 13.608 1.00 73.19 167 GLY A O 1
ATOM 1294 N N . ALA A 1 168 ? 5.444 0.972 12.939 1.00 73.56 168 ALA A N 1
ATOM 1295 C CA . ALA A 1 168 ? 5.116 2.216 13.639 1.00 73.56 168 ALA A CA 1
ATOM 1296 C C . ALA A 1 168 ? 3.837 2.071 14.493 1.00 73.56 168 ALA A C 1
ATOM 1298 O O . ALA A 1 168 ? 2.987 1.230 14.178 1.00 73.56 168 ALA A O 1
ATOM 1299 N N . PRO A 1 169 ? 3.660 2.860 15.573 1.00 81.19 169 PRO A N 1
ATOM 1300 C CA . PRO A 1 169 ? 2.406 2.903 16.322 1.00 81.19 169 PRO A CA 1
ATOM 1301 C C . PRO A 1 169 ? 1.219 3.279 15.428 1.00 81.19 169 PRO A C 1
ATOM 1303 O O . PRO A 1 169 ? 1.312 4.162 14.579 1.00 81.19 169 PRO A O 1
ATOM 1306 N N . GLY A 1 170 ? 0.061 2.656 15.657 1.00 85.25 170 GLY A N 1
ATOM 1307 C CA . GLY A 1 170 ? -1.139 2.902 14.844 1.00 85.25 170 GLY A CA 1
ATOM 1308 C C . GLY A 1 170 ? -1.798 4.270 15.067 1.00 85.25 170 GLY A C 1
ATOM 1309 O O . GLY A 1 170 ? -2.778 4.584 14.399 1.00 85.25 170 GLY A O 1
ATOM 1310 N N . ASN A 1 171 ? -1.297 5.076 16.007 1.00 92.19 171 ASN A N 1
ATOM 1311 C CA . ASN A 1 171 ? -1.990 6.250 16.541 1.00 92.19 171 ASN A CA 1
ATOM 1312 C C . ASN A 1 171 ? -2.223 7.337 15.485 1.00 92.19 171 ASN A C 1
ATOM 1314 O O . ASN A 1 171 ? -3.355 7.778 15.296 1.00 92.19 171 ASN A O 1
ATOM 1318 N N . THR A 1 172 ? -1.175 7.727 14.758 1.00 92.31 172 THR A N 1
ATOM 1319 C CA . THR A 1 172 ? -1.259 8.749 13.703 1.00 92.31 172 THR A CA 1
ATOM 1320 C C . THR A 1 172 ? -2.191 8.311 12.576 1.00 92.31 172 THR A C 1
ATOM 1322 O O . THR A 1 172 ? -3.008 9.101 12.119 1.00 92.31 172 THR A O 1
ATOM 1325 N N . CYS A 1 173 ? -2.147 7.033 12.187 1.00 93.31 173 CYS A N 1
ATOM 1326 C CA . CYS A 1 173 ? -3.073 6.466 11.205 1.00 93.31 173 CYS A CA 1
ATOM 1327 C C . CYS A 1 173 ? -4.535 6.549 11.673 1.00 93.31 173 CYS A C 1
ATOM 1329 O O . CYS A 1 173 ? -5.384 7.022 10.922 1.00 93.31 173 CYS A O 1
ATOM 1331 N N . LEU A 1 174 ? -4.829 6.145 12.916 1.00 94.44 174 LEU A N 1
ATOM 1332 C CA . LEU A 1 174 ? -6.180 6.226 13.481 1.00 94.44 174 LEU A CA 1
ATOM 1333 C C . LEU A 1 174 ? -6.694 7.673 13.523 1.00 94.44 174 LEU A C 1
ATOM 1335 O O . LEU A 1 174 ? -7.827 7.917 13.113 1.00 94.44 174 LEU A O 1
ATOM 1339 N N . ARG A 1 175 ? -5.861 8.630 13.964 1.00 93.06 175 ARG A N 1
ATOM 1340 C CA . ARG A 1 175 ? -6.189 10.069 13.958 1.00 93.06 175 ARG A CA 1
ATOM 1341 C C . ARG A 1 175 ? -6.521 10.560 12.544 1.00 93.06 175 ARG A C 1
ATOM 1343 O O . ARG A 1 175 ? -7.628 11.038 12.329 1.00 93.06 175 ARG A O 1
ATOM 1350 N N . LEU A 1 176 ? -5.634 10.335 11.571 1.00 91.25 176 LEU A N 1
ATOM 1351 C CA . LEU A 1 176 ? -5.815 10.785 10.183 1.00 91.25 176 LEU A CA 1
ATOM 1352 C C . LEU A 1 176 ? -7.055 10.172 9.507 1.00 91.25 176 LEU A C 1
ATOM 1354 O O . LEU A 1 176 ? -7.756 10.865 8.769 1.00 91.25 176 LEU A O 1
ATOM 1358 N N . LEU A 1 177 ? -7.369 8.897 9.779 1.00 91.31 177 LEU A N 1
ATOM 1359 C CA . LEU A 1 177 ? -8.603 8.271 9.293 1.00 91.31 177 LEU A CA 1
ATOM 1360 C C . LEU A 1 177 ? -9.849 8.922 9.920 1.00 91.31 177 LEU A C 1
ATOM 1362 O O . LEU A 1 177 ? -10.763 9.298 9.185 1.00 91.31 177 LEU A O 1
ATOM 1366 N N . MET A 1 178 ? -9.887 9.107 11.247 1.00 90.50 178 MET A N 1
ATOM 1367 C CA . MET A 1 178 ? -11.009 9.787 11.916 1.00 90.50 178 MET A CA 1
ATOM 1368 C C . MET A 1 178 ? -11.186 11.223 11.415 1.00 90.50 178 MET A C 1
ATOM 1370 O O . MET A 1 178 ? -12.289 11.602 11.036 1.00 90.50 178 MET A O 1
ATOM 1374 N N . GLU A 1 179 ? -10.112 12.015 11.379 1.00 87.81 179 GLU A N 1
ATOM 1375 C CA . GLU A 1 179 ? -10.123 13.411 10.931 1.00 87.81 179 GLU A CA 1
ATOM 1376 C C . GLU A 1 179 ? -10.670 13.544 9.511 1.00 87.81 179 GLU A C 1
ATOM 1378 O O . GLU A 1 179 ? -11.498 14.415 9.237 1.00 87.81 179 GLU A O 1
ATOM 1383 N N . ALA A 1 180 ? -10.248 12.673 8.594 1.00 83.81 180 ALA A N 1
ATOM 1384 C CA . ALA A 1 180 ? -10.730 12.718 7.225 1.00 83.81 180 ALA A CA 1
ATOM 1385 C C . ALA A 1 180 ? -12.238 12.406 7.137 1.00 83.81 180 ALA A C 1
ATOM 1387 O O . ALA A 1 180 ? -12.961 13.144 6.462 1.00 83.81 180 ALA A O 1
ATOM 1388 N N . HIS A 1 181 ? -12.731 11.404 7.875 1.00 79.88 181 HIS A N 1
ATOM 1389 C CA . HIS A 1 181 ? -14.165 11.095 7.931 1.00 79.88 181 HIS A CA 1
ATOM 1390 C C . HIS A 1 181 ? -14.997 12.197 8.599 1.00 79.88 181 HIS A C 1
ATOM 1392 O O . HIS A 1 181 ? -16.034 12.578 8.054 1.00 79.88 181 HIS A O 1
ATOM 1398 N N . SER A 1 182 ? -14.537 12.760 9.720 1.00 77.31 182 SER A N 1
ATOM 1399 C CA . SER A 1 182 ? -15.213 13.863 10.422 1.00 77.31 182 SER A CA 1
ATOM 1400 C C . SER A 1 182 ? -15.331 15.125 9.562 1.00 77.31 182 SER A C 1
ATOM 1402 O O . SER A 1 182 ? -16.329 15.834 9.639 1.00 77.31 182 SER A O 1
ATOM 1404 N N . ASN A 1 183 ? -14.360 15.374 8.678 1.00 78.19 183 ASN A N 1
ATOM 1405 C CA . ASN A 1 183 ? -14.398 16.463 7.695 1.00 78.19 183 ASN A CA 1
ATOM 1406 C C . ASN A 1 183 ? -15.270 16.157 6.454 1.00 78.19 183 ASN A C 1
ATOM 1408 O O . ASN A 1 183 ? -15.162 16.845 5.438 1.00 78.19 183 ASN A O 1
ATOM 1412 N N . GLY A 1 184 ? -16.085 15.096 6.479 1.00 68.12 184 GLY A N 1
ATOM 1413 C CA . GLY A 1 184 ? -16.932 14.680 5.356 1.00 68.12 184 GLY A CA 1
ATOM 1414 C C . GLY A 1 184 ? -16.161 14.164 4.133 1.00 68.12 184 GLY A C 1
ATOM 1415 O O . GLY A 1 184 ? -16.761 13.922 3.083 1.00 68.12 184 GLY A O 1
ATOM 1416 N N . ARG A 1 185 ? -14.836 13.978 4.233 1.00 74.44 185 ARG A N 1
ATOM 1417 C CA . ARG A 1 185 ? -14.019 13.430 3.145 1.00 74.44 185 ARG A CA 1
ATOM 1418 C C . ARG A 1 185 ? -14.162 11.917 3.149 1.00 74.44 185 ARG A C 1
ATOM 1420 O O . ARG A 1 185 ? -13.913 11.251 4.152 1.00 74.44 185 ARG A O 1
ATOM 1427 N N . VAL A 1 186 ? -14.543 11.349 2.010 1.00 67.69 186 VAL A N 1
ATOM 1428 C CA . VAL A 1 186 ? -14.769 9.905 1.931 1.00 67.69 186 VAL A CA 1
ATOM 1429 C C . VAL A 1 186 ? -13.471 9.177 1.587 1.00 67.69 186 VAL A C 1
ATOM 1431 O O . VAL A 1 186 ? -13.178 8.928 0.419 1.00 67.69 186 VAL A O 1
ATOM 1434 N N . VAL A 1 187 ? -12.702 8.841 2.623 1.00 83.94 187 VAL A N 1
ATOM 1435 C CA . VAL A 1 187 ? -11.509 7.985 2.529 1.00 83.94 187 VAL A CA 1
ATOM 1436 C C . VAL A 1 187 ? -11.902 6.556 2.172 1.00 83.94 187 VAL A C 1
ATOM 1438 O O . VAL A 1 187 ? -12.905 6.061 2.683 1.00 83.94 187 VAL A O 1
ATOM 1441 N N . TRP A 1 188 ? -11.114 5.925 1.289 1.00 91.19 188 TRP A N 1
ATOM 1442 C CA . TRP A 1 188 ? -11.137 4.500 0.920 1.00 91.19 188 TRP A CA 1
ATOM 1443 C C . TRP A 1 188 ? -12.475 3.793 1.186 1.00 91.19 188 TRP A C 1
ATOM 1445 O O . TRP A 1 188 ? -12.609 2.985 2.105 1.00 91.19 188 TRP A O 1
ATOM 1455 N N . ARG A 1 189 ? -13.468 4.084 0.332 1.00 90.19 189 ARG A N 1
ATOM 1456 C CA . ARG A 1 189 ? -14.864 3.594 0.413 1.00 90.19 189 ARG A CA 1
ATOM 1457 C C . ARG A 1 189 ? -15.029 2.074 0.459 1.00 90.19 189 ARG A C 1
ATOM 1459 O O . ARG A 1 189 ? -16.140 1.604 0.668 1.00 90.19 189 ARG A O 1
ATOM 1466 N N . ASN A 1 190 ? -13.951 1.334 0.236 1.00 93.56 190 ASN A N 1
ATOM 1467 C CA . ASN A 1 190 ? -13.921 -0.116 0.181 1.00 93.56 190 ASN A CA 1
ATOM 1468 C C . ASN A 1 190 ? -13.047 -0.731 1.291 1.00 93.56 190 ASN A C 1
ATOM 1470 O O . ASN A 1 190 ? -12.839 -1.938 1.245 1.00 93.56 190 ASN A O 1
ATOM 1474 N N . LEU A 1 191 ? -12.523 0.044 2.259 1.00 94.69 191 LEU A N 1
ATOM 1475 C CA . LEU A 1 191 ? -11.599 -0.474 3.277 1.00 94.69 191 LEU A CA 1
ATOM 1476 C C . LEU A 1 191 ? -12.298 -1.457 4.230 1.00 94.69 191 LEU A C 1
ATOM 1478 O O . LEU A 1 191 ? -12.958 -1.068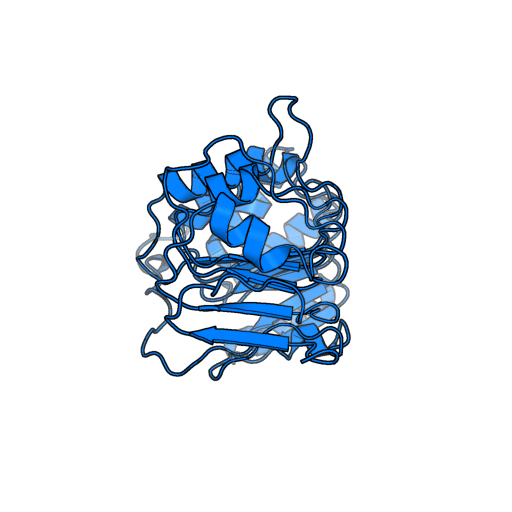 5.190 1.00 94.69 191 LEU A O 1
ATOM 1482 N N . GLU A 1 192 ? -12.097 -2.747 3.982 1.00 95.25 192 GLU A N 1
ATOM 1483 C CA . GLU A 1 192 ? -12.658 -3.850 4.761 1.00 95.25 192 GLU A CA 1
ATOM 1484 C C . GLU A 1 192 ? -11.680 -4.369 5.823 1.00 95.25 192 GLU A C 1
ATOM 1486 O O . GLU A 1 192 ? -12.123 -4.918 6.835 1.00 95.25 192 GLU A O 1
ATOM 1491 N N . HIS A 1 193 ? -10.370 -4.178 5.627 1.00 94.31 193 HIS A N 1
ATOM 1492 C CA . HIS A 1 193 ? -9.316 -4.692 6.500 1.00 94.31 193 HIS A CA 1
ATOM 1493 C C . HIS A 1 193 ? -8.284 -3.619 6.871 1.00 94.31 193 HIS A C 1
ATOM 1495 O O . HIS A 1 193 ? -7.651 -3.026 5.995 1.00 94.31 193 HIS A O 1
ATOM 1501 N N . LEU A 1 194 ? -8.049 -3.447 8.173 1.00 94.06 194 LEU A N 1
ATOM 1502 C CA . LEU A 1 194 ? -7.033 -2.555 8.734 1.00 94.06 194 LEU A CA 1
ATOM 1503 C C . LEU A 1 194 ? -6.073 -3.358 9.617 1.00 94.06 194 LEU A C 1
ATOM 1505 O O . LEU A 1 194 ? -6.517 -4.004 10.563 1.00 94.06 194 LEU A O 1
ATOM 1509 N N . SER A 1 195 ? -4.769 -3.305 9.336 1.00 91.69 195 SER A N 1
ATOM 1510 C CA . SER A 1 195 ? -3.733 -3.912 10.184 1.00 91.69 195 SER A CA 1
ATOM 1511 C C . SER A 1 195 ? -2.871 -2.850 10.858 1.00 91.69 195 SER A C 1
ATOM 1513 O O . SER A 1 195 ? -2.334 -1.979 10.174 1.00 91.69 195 SER A O 1
ATOM 1515 N N . LEU A 1 196 ? -2.743 -2.923 12.187 1.00 89.69 196 LEU A N 1
ATOM 1516 C CA . LEU A 1 196 ? -2.005 -1.972 13.020 1.00 89.69 196 LEU A CA 1
ATOM 1517 C C . LEU A 1 196 ? -1.080 -2.695 14.000 1.00 89.69 196 LEU A C 1
ATOM 1519 O O . LEU A 1 196 ? -1.464 -3.657 14.666 1.00 89.69 196 LEU A O 1
ATOM 1523 N N . TYR A 1 197 ? 0.121 -2.153 14.178 1.00 81.88 197 TYR A N 1
ATOM 1524 C CA . TYR A 1 197 ? 1.105 -2.715 15.095 1.00 81.88 197 TYR A CA 1
ATOM 1525 C C . TYR A 1 197 ? 0.736 -2.479 16.573 1.00 81.88 197 TYR A C 1
ATOM 1527 O O . TYR A 1 197 ? 0.313 -3.402 17.268 1.00 81.88 197 TYR A O 1
ATOM 1535 N N . THR A 1 198 ? 0.840 -1.247 17.076 1.00 83.25 198 THR A N 1
ATOM 1536 C CA . THR A 1 198 ? 0.557 -0.931 18.494 1.00 83.25 198 THR A CA 1
ATOM 1537 C C . THR A 1 198 ? -0.247 0.366 18.639 1.00 83.25 198 THR A C 1
ATOM 1539 O O . THR A 1 198 ? 0.340 1.421 18.887 1.00 83.25 198 THR A O 1
ATOM 1542 N N . PRO A 1 199 ? -1.575 0.335 18.426 1.00 89.62 199 PRO A N 1
ATOM 1543 C CA . PRO A 1 199 ? -2.446 1.476 18.705 1.00 89.62 199 PRO A CA 1
ATOM 1544 C C . PRO A 1 199 ? -2.734 1.626 20.212 1.00 89.62 199 PRO A C 1
ATOM 1546 O O . PRO A 1 199 ? -2.791 0.639 20.944 1.00 89.62 199 PRO A O 1
ATOM 1549 N N . ARG A 1 200 ? -2.964 2.860 20.677 1.00 91.25 200 ARG A N 1
ATOM 1550 C CA . ARG A 1 200 ? -3.499 3.150 22.021 1.00 91.25 200 ARG A CA 1
ATOM 1551 C C . ARG A 1 200 ? -4.954 2.680 22.128 1.00 91.25 200 ARG A C 1
ATOM 1553 O O . ARG A 1 200 ? -5.758 2.971 21.248 1.00 91.25 200 ARG A O 1
ATOM 1560 N N . GLU A 1 201 ? -5.306 2.034 23.240 1.00 90.19 201 GLU A N 1
ATOM 1561 C CA . GLU A 1 201 ? -6.634 1.438 23.474 1.00 90.19 201 GLU A CA 1
ATOM 1562 C C . GLU A 1 201 ? -7.789 2.437 23.328 1.00 90.19 201 GLU A C 1
ATOM 1564 O O . GLU A 1 201 ? -8.655 2.244 22.477 1.00 90.19 201 GLU A O 1
ATOM 1569 N N . ARG A 1 202 ? -7.762 3.549 24.081 1.00 90.56 202 ARG A N 1
ATOM 1570 C CA . ARG A 1 202 ? -8.787 4.611 24.001 1.00 90.56 202 ARG A CA 1
ATOM 1571 C C . ARG A 1 202 ? -8.985 5.129 22.573 1.00 90.56 202 ARG A C 1
ATOM 1573 O O . ARG A 1 202 ? -10.111 5.334 22.135 1.00 90.56 202 ARG A O 1
ATOM 1580 N N . LEU A 1 203 ? -7.884 5.314 21.842 1.00 93.25 203 LEU A N 1
ATOM 1581 C CA . LEU A 1 203 ? -7.890 5.849 20.481 1.00 93.25 203 LEU A CA 1
ATOM 1582 C C . LEU A 1 203 ? -8.470 4.849 19.472 1.00 93.25 203 LEU A C 1
ATOM 1584 O O . LEU A 1 203 ? -9.224 5.239 18.584 1.00 93.25 203 LEU A O 1
ATOM 1588 N N . LEU A 1 204 ? -8.143 3.564 19.625 1.00 94.38 204 LEU A N 1
ATOM 1589 C CA . LEU A 1 204 ? -8.699 2.490 18.807 1.00 94.38 204 LEU A CA 1
ATOM 1590 C C . LEU A 1 204 ? -10.204 2.322 19.048 1.00 94.38 204 LEU A C 1
ATOM 1592 O O . LEU A 1 204 ? -10.954 2.194 18.085 1.00 94.38 204 LEU A O 1
ATOM 1596 N N . LEU A 1 205 ? -10.651 2.364 20.308 1.00 92.75 205 LEU A N 1
ATOM 1597 C CA . LEU A 1 205 ? -12.074 2.306 20.652 1.00 92.75 205 LEU A CA 1
ATOM 1598 C C . LEU A 1 205 ? -12.838 3.503 20.061 1.00 92.75 205 LEU A C 1
ATOM 1600 O O . LEU A 1 205 ? -13.796 3.280 19.324 1.00 92.75 205 LEU A O 1
ATOM 1604 N N . ARG A 1 206 ? -12.348 4.741 20.256 1.00 92.94 206 ARG A N 1
ATOM 1605 C CA . ARG A 1 206 ? -12.936 5.962 19.661 1.00 92.94 206 ARG A CA 1
ATOM 1606 C C . ARG A 1 206 ? -13.050 5.854 18.136 1.00 92.94 206 ARG A C 1
ATOM 1608 O O . ARG A 1 206 ? -14.111 6.126 17.586 1.00 92.94 206 ARG A O 1
ATOM 1615 N N . PHE A 1 207 ? -12.003 5.388 17.448 1.00 93.81 207 PHE A N 1
ATOM 1616 C CA . PHE A 1 207 ? -12.043 5.168 15.996 1.00 93.81 207 PHE A CA 1
ATOM 1617 C C . PHE A 1 207 ? -13.109 4.146 15.577 1.00 93.81 207 PHE A C 1
ATOM 1619 O O . PHE A 1 207 ? -13.813 4.365 14.591 1.00 93.81 207 PHE A O 1
ATOM 1626 N N . LEU A 1 208 ? -13.253 3.040 16.310 1.00 93.62 208 LEU A N 1
ATOM 1627 C CA . LEU A 1 208 ? -14.249 2.016 15.994 1.00 93.62 208 LEU A CA 1
ATOM 1628 C C . LEU A 1 208 ? -15.687 2.487 16.269 1.00 93.62 208 LEU A C 1
ATOM 1630 O O . LEU A 1 208 ? -16.592 2.166 15.499 1.00 93.62 208 LEU A O 1
ATOM 1634 N N . GLU A 1 209 ? -15.898 3.309 17.295 1.00 91.69 209 GLU A N 1
ATOM 1635 C CA . GLU A 1 209 ? -17.171 3.997 17.543 1.00 91.69 209 GLU A CA 1
ATOM 1636 C C . GLU A 1 209 ? -17.493 4.995 16.418 1.00 91.69 209 GLU A C 1
ATOM 1638 O O . GLU A 1 209 ? -18.580 4.939 15.835 1.00 91.69 209 GLU A O 1
ATOM 1643 N N . THR A 1 210 ? -16.528 5.832 16.015 1.00 89.44 210 THR A N 1
ATOM 1644 C CA . THR A 1 210 ? -16.656 6.722 14.848 1.00 89.44 210 THR A CA 1
ATOM 1645 C C . THR A 1 210 ? -16.947 5.932 13.567 1.00 89.44 210 THR A C 1
ATOM 1647 O O . THR A 1 210 ? -17.792 6.343 12.774 1.00 89.44 210 THR A O 1
ATOM 1650 N N . ARG A 1 211 ? -16.332 4.760 13.365 1.00 89.81 211 ARG A N 1
ATOM 1651 C CA . ARG A 1 211 ? -16.614 3.846 12.241 1.00 89.81 211 ARG A CA 1
ATOM 1652 C C . ARG A 1 211 ? -18.052 3.323 12.241 1.00 89.81 211 ARG A C 1
ATOM 1654 O O . ARG A 1 211 ? -18.618 3.110 11.169 1.00 89.81 211 ARG A O 1
ATOM 1661 N N . ILE A 1 212 ? -18.657 3.090 13.405 1.00 89.19 212 ILE A N 1
ATOM 1662 C CA . ILE A 1 212 ? -20.072 2.695 13.496 1.00 89.19 212 ILE A CA 1
ATOM 1663 C C . ILE A 1 212 ? -20.968 3.885 13.135 1.00 89.19 212 ILE A C 1
ATOM 1665 O O . ILE A 1 212 ? -21.850 3.740 12.294 1.00 89.19 212 ILE A O 1
ATOM 1669 N N . GLN A 1 213 ? -20.695 5.065 13.699 1.00 88.12 213 GLN A N 1
ATOM 1670 C CA . GLN A 1 213 ? -21.466 6.293 13.458 1.00 88.12 213 GLN A CA 1
ATOM 1671 C C . GLN A 1 213 ? -21.413 6.763 11.993 1.00 88.12 213 GLN A C 1
ATOM 1673 O O . GLN A 1 213 ? -22.416 7.217 11.450 1.00 88.12 213 GLN A O 1
ATOM 1678 N N . THR A 1 214 ? -20.253 6.640 11.342 1.00 85.19 214 THR A N 1
ATOM 1679 C CA . THR A 1 214 ? -20.017 7.089 9.955 1.00 85.19 214 THR A CA 1
ATOM 1680 C C . THR A 1 214 ? -20.316 6.025 8.896 1.00 85.19 214 THR A C 1
ATOM 1682 O O . THR A 1 214 ? -20.250 6.315 7.703 1.00 85.19 214 THR A O 1
ATOM 1685 N N . GLY A 1 215 ? -20.619 4.785 9.299 1.00 86.69 215 GLY A N 1
ATOM 1686 C CA . GLY A 1 215 ? -20.842 3.673 8.372 1.00 86.69 215 GLY A CA 1
ATOM 1687 C C . GLY A 1 215 ? -19.587 3.204 7.621 1.00 86.69 215 GLY A C 1
ATOM 1688 O O . GLY A 1 215 ? -19.710 2.538 6.594 1.00 86.69 215 GLY A O 1
ATOM 1689 N N . PHE A 1 216 ? -18.385 3.534 8.106 1.00 87.56 216 PHE A N 1
ATOM 1690 C CA . PHE A 1 216 ? -17.124 3.142 7.471 1.00 87.56 216 PHE A CA 1
ATOM 1691 C C . PHE A 1 216 ? -17.016 1.599 7.374 1.00 87.56 216 PHE A C 1
ATOM 1693 O O . PHE A 1 216 ? -17.282 0.906 8.359 1.00 87.56 216 PHE A O 1
ATOM 1700 N N . PRO A 1 217 ? -16.663 1.011 6.213 1.00 90.06 217 PRO A N 1
ATOM 1701 C CA . PRO A 1 217 ? -16.948 -0.397 5.912 1.00 90.06 217 PRO A CA 1
ATOM 1702 C C . PRO A 1 217 ? -15.964 -1.405 6.527 1.00 90.06 217 PRO A C 1
ATOM 1704 O O . PRO A 1 217 ? -15.944 -2.565 6.117 1.00 90.06 217 PRO A O 1
ATOM 1707 N N . LEU A 1 218 ? -15.180 -1.002 7.530 1.00 92.94 218 LEU A N 1
ATOM 1708 C CA . LEU A 1 218 ? -14.200 -1.862 8.188 1.00 92.94 218 LEU A CA 1
ATOM 1709 C C . LEU A 1 218 ? -14.880 -3.094 8.810 1.00 92.94 218 LEU A C 1
ATOM 1711 O O . LEU A 1 218 ? -15.767 -2.958 9.661 1.00 92.94 218 LEU A O 1
ATOM 1715 N N . LYS A 1 219 ? -14.449 -4.289 8.394 1.00 91.44 219 LYS A N 1
ATOM 1716 C CA . LYS A 1 219 ? -14.947 -5.597 8.856 1.00 91.44 219 LYS A CA 1
ATOM 1717 C C . LYS A 1 219 ? -13.936 -6.307 9.750 1.00 91.44 219 LYS A C 1
ATOM 1719 O O . LYS A 1 219 ? -14.329 -6.913 10.744 1.00 91.44 219 LYS A O 1
ATOM 1724 N N . THR A 1 220 ? -12.653 -6.208 9.408 1.00 90.50 220 THR A N 1
ATOM 1725 C CA . THR A 1 220 ? -11.571 -6.955 10.054 1.00 90.50 220 THR A CA 1
ATOM 1726 C C . THR A 1 220 ? -10.489 -6.016 10.566 1.00 90.50 220 THR A C 1
ATOM 1728 O O . THR A 1 220 ? -9.963 -5.192 9.817 1.00 90.50 220 THR A O 1
ATOM 1731 N N . LEU A 1 221 ? -10.122 -6.184 11.833 1.00 91.44 221 LEU A N 1
ATOM 1732 C CA . LEU A 1 221 ? -9.003 -5.492 12.461 1.00 91.44 221 LEU A CA 1
ATOM 1733 C C . LEU A 1 221 ? -7.892 -6.496 12.789 1.00 91.44 221 LEU A C 1
ATOM 1735 O O . LEU A 1 221 ? -8.101 -7.415 13.579 1.00 91.44 221 LEU A O 1
ATOM 1739 N N . SER A 1 222 ? -6.705 -6.294 12.227 1.00 89.56 222 SER A N 1
ATOM 1740 C CA . SER A 1 222 ? -5.505 -7.058 12.572 1.00 89.56 222 SER A CA 1
ATOM 1741 C C . SER A 1 222 ? -4.628 -6.264 13.535 1.00 89.56 222 SER A C 1
ATOM 1743 O O . SER A 1 222 ? -4.298 -5.110 13.270 1.00 89.56 222 SER A O 1
ATOM 1745 N N . LEU A 1 223 ? -4.228 -6.880 14.647 1.00 86.88 223 LEU A N 1
ATOM 1746 C CA . LEU A 1 223 ? -3.378 -6.273 15.670 1.00 86.88 223 LEU A CA 1
ATOM 1747 C C . LEU A 1 223 ? -2.145 -7.130 15.948 1.00 86.88 223 LEU A C 1
ATOM 1749 O O . LEU A 1 223 ? -2.234 -8.355 16.026 1.00 86.88 223 LEU A O 1
ATOM 1753 N N . CYS A 1 224 ? -0.999 -6.492 16.185 1.00 82.75 224 CYS A N 1
ATOM 1754 C CA . CYS A 1 224 ? 0.193 -7.218 16.619 1.00 82.75 224 CYS A CA 1
ATOM 1755 C C . CYS A 1 224 ? -0.058 -7.888 17.980 1.00 82.75 224 CYS A C 1
ATOM 1757 O O . CYS A 1 224 ? -0.660 -7.301 18.883 1.00 82.75 224 CYS A O 1
ATOM 1759 N N . ARG A 1 225 ? 0.411 -9.119 18.165 1.00 81.44 225 ARG A N 1
ATOM 1760 C CA . ARG A 1 225 ? 0.171 -9.940 19.353 1.00 81.44 225 ARG A CA 1
ATOM 1761 C C . ARG A 1 225 ? 1.038 -9.470 20.519 1.00 81.44 225 ARG A C 1
ATOM 1763 O O . ARG A 1 225 ? 2.088 -10.034 20.814 1.00 81.44 225 ARG A O 1
ATOM 1770 N N . THR A 1 226 ? 0.566 -8.431 21.199 1.00 82.12 226 THR A N 1
ATOM 1771 C CA . THR A 1 226 ? 1.154 -7.888 22.427 1.00 82.12 226 THR A CA 1
ATOM 1772 C C . THR A 1 226 ? 0.224 -8.129 23.624 1.00 82.12 226 THR A C 1
ATOM 1774 O O . THR A 1 226 ? -0.993 -8.222 23.441 1.00 82.12 226 THR A O 1
ATOM 1777 N N . PRO A 1 227 ? 0.739 -8.177 24.869 1.00 84.25 227 PRO A N 1
ATOM 1778 C CA . PRO A 1 227 ? -0.107 -8.274 26.061 1.00 84.25 227 PRO A CA 1
ATOM 1779 C C . PRO A 1 227 ? -1.114 -7.123 26.207 1.00 84.25 227 PRO A C 1
ATOM 1781 O O . PRO A 1 227 ? -2.154 -7.311 26.829 1.00 84.25 227 PRO A O 1
ATOM 1784 N N . ALA A 1 228 ? -0.826 -5.946 25.638 1.00 84.44 228 ALA A N 1
ATOM 1785 C CA . ALA A 1 228 ? -1.772 -4.833 25.576 1.00 84.44 228 ALA A CA 1
ATOM 1786 C C . ALA A 1 228 ? -2.912 -5.127 24.586 1.00 84.44 228 ALA A C 1
ATOM 1788 O O . ALA A 1 228 ? -4.079 -5.092 24.964 1.00 84.44 228 ALA A O 1
ATOM 1789 N N . ASN A 1 229 ? -2.584 -5.520 23.350 1.00 84.88 229 ASN A N 1
ATOM 1790 C CA . ASN A 1 229 ? -3.583 -5.769 22.308 1.00 84.88 229 ASN A CA 1
ATOM 1791 C C . ASN A 1 229 ? -4.498 -6.967 22.617 1.00 84.88 229 ASN A C 1
ATOM 1793 O O . ASN A 1 229 ? -5.668 -6.954 22.237 1.00 84.88 229 ASN A O 1
ATOM 1797 N N . LEU A 1 230 ? -3.998 -7.974 23.343 1.00 85.25 230 LEU A N 1
ATOM 1798 C CA . LEU A 1 230 ? -4.795 -9.118 23.802 1.00 85.25 230 LEU A CA 1
ATOM 1799 C C . LEU A 1 230 ? -5.799 -8.747 24.909 1.00 85.25 230 LEU A C 1
ATOM 1801 O O . LEU A 1 230 ? -6.883 -9.319 24.962 1.00 85.25 230 LEU A O 1
ATOM 1805 N N . LYS A 1 231 ? -5.497 -7.766 25.773 1.00 86.50 231 LYS A N 1
ATOM 1806 C CA . LYS A 1 231 ? -6.450 -7.304 26.804 1.00 86.50 231 LYS A CA 1
ATOM 1807 C C . LYS A 1 231 ? -7.697 -6.646 26.199 1.00 86.50 231 LYS A C 1
ATOM 1809 O O . LYS A 1 231 ? -8.773 -6.750 26.782 1.00 86.50 231 LYS A O 1
ATOM 1814 N N . MET A 1 232 ? -7.563 -6.032 25.021 1.00 84.44 232 MET A N 1
ATOM 1815 C CA . MET A 1 232 ? -8.648 -5.326 24.327 1.00 84.44 232 MET A CA 1
ATOM 1816 C C . MET A 1 232 ? -9.681 -6.246 23.645 1.00 84.44 232 MET A C 1
ATOM 1818 O O . MET A 1 232 ? -10.759 -5.780 23.276 1.00 84.44 232 MET A O 1
ATOM 1822 N N . GLU A 1 233 ? -9.388 -7.541 23.464 1.00 79.19 233 GLU A N 1
ATOM 1823 C CA . GLU A 1 233 ? -10.144 -8.472 22.601 1.00 79.19 233 GLU A CA 1
ATOM 1824 C C . GLU A 1 233 ? -11.668 -8.449 22.829 1.00 79.19 233 GLU A C 1
ATOM 1826 O O . GLU A 1 233 ? -12.456 -8.390 21.880 1.00 79.19 233 GLU A O 1
ATOM 1831 N N . ARG A 1 234 ? -12.097 -8.426 24.099 1.00 76.56 234 ARG A N 1
ATOM 1832 C CA . ARG A 1 234 ? -13.519 -8.419 24.496 1.00 76.56 234 ARG A CA 1
ATOM 1833 C C . ARG A 1 234 ? -14.261 -7.121 24.157 1.00 76.56 234 ARG A C 1
ATOM 1835 O O . ARG A 1 234 ? -15.481 -7.156 24.021 1.00 76.56 234 ARG A O 1
ATOM 1842 N N . GLY A 1 235 ? -13.556 -5.993 24.062 1.00 81.94 235 GLY A N 1
ATOM 1843 C CA . GLY A 1 235 ? -14.129 -4.724 23.607 1.00 81.94 235 GLY A CA 1
ATOM 1844 C C . GLY A 1 235 ? -14.226 -4.678 22.083 1.00 81.94 235 GLY A C 1
ATOM 1845 O O . GLY A 1 235 ? -15.285 -4.398 21.529 1.00 81.94 235 GLY A O 1
ATOM 1846 N N . LEU A 1 236 ? -13.132 -5.036 21.405 1.00 86.62 236 LEU A N 1
ATOM 1847 C CA . LEU A 1 236 ? -12.997 -4.923 19.949 1.00 86.62 236 LEU A CA 1
ATOM 1848 C C . LEU A 1 236 ? -13.941 -5.860 19.183 1.00 86.62 236 LEU A C 1
ATOM 1850 O O . LEU A 1 236 ? -14.549 -5.447 18.199 1.00 86.62 236 LEU A O 1
ATOM 1854 N N . SER A 1 237 ? -14.125 -7.090 19.668 1.00 80.62 237 SER A N 1
ATOM 1855 C CA . SER A 1 237 ? -15.017 -8.103 19.070 1.00 80.62 237 SER A CA 1
ATOM 1856 C C . SER A 1 237 ? -16.504 -7.714 19.017 1.00 80.62 237 SER A C 1
ATOM 1858 O O . SER A 1 237 ? -17.288 -8.397 18.366 1.00 80.62 237 SER A O 1
ATOM 1860 N N . ARG A 1 238 ? -16.909 -6.614 19.669 1.00 83.88 238 ARG A N 1
ATOM 1861 C CA . ARG A 1 238 ? -18.265 -6.041 19.573 1.00 83.88 238 ARG A CA 1
ATOM 1862 C C . ARG A 1 238 ? -18.397 -4.955 18.502 1.00 83.88 238 ARG A C 1
ATOM 1864 O O . ARG A 1 238 ? -19.515 -4.577 18.168 1.00 83.88 238 ARG A O 1
ATOM 1871 N N . LEU A 1 239 ? -17.275 -4.429 18.010 1.00 88.88 239 LEU A N 1
ATOM 1872 C CA . LEU A 1 239 ? -17.204 -3.238 17.156 1.00 88.88 239 LEU A CA 1
ATOM 1873 C C . LEU A 1 239 ? -16.745 -3.552 15.718 1.00 88.88 239 LEU A C 1
ATOM 1875 O O . LEU A 1 239 ? -16.948 -2.743 14.814 1.00 88.88 239 LEU A O 1
ATOM 1879 N N . VAL A 1 240 ? -16.146 -4.727 15.495 1.00 89.69 240 VAL A N 1
ATOM 1880 C CA . VAL A 1 240 ? -15.764 -5.263 14.177 1.00 89.69 240 VAL A CA 1
ATOM 1881 C C . VAL A 1 240 ? -16.179 -6.729 14.049 1.00 89.69 240 VAL A C 1
ATOM 1883 O O . VAL A 1 240 ? -16.326 -7.427 15.049 1.00 89.69 240 VAL A O 1
ATOM 1886 N N . SER A 1 241 ? -16.352 -7.214 12.817 1.00 88.50 241 SER A N 1
ATOM 1887 C CA . SER A 1 241 ? -16.769 -8.597 12.539 1.00 88.50 241 SER A CA 1
ATOM 1888 C C . SER A 1 241 ? -15.693 -9.633 12.877 1.00 88.50 241 SER A C 1
ATOM 1890 O O . SER A 1 241 ? -16.028 -10.767 13.207 1.00 88.50 241 SER A O 1
ATOM 1892 N N . ALA A 1 242 ? -14.413 -9.260 12.787 1.00 87.81 242 ALA A N 1
ATOM 1893 C CA . ALA A 1 242 ? -13.290 -10.116 13.151 1.00 87.81 242 ALA A CA 1
ATOM 1894 C C . ALA A 1 242 ? -12.116 -9.306 13.722 1.00 87.81 242 ALA A C 1
ATOM 1896 O O . ALA A 1 242 ? -11.763 -8.244 13.202 1.00 87.81 242 ALA A O 1
ATOM 1897 N N . VAL A 1 243 ? -11.474 -9.853 14.756 1.00 86.31 243 VAL A N 1
ATOM 1898 C CA . VAL A 1 243 ? -10.189 -9.382 15.290 1.00 86.31 243 VAL A CA 1
ATOM 1899 C C . VAL A 1 243 ? -9.162 -10.488 15.069 1.00 86.31 243 VAL A C 1
ATOM 1901 O O . VAL A 1 243 ? -9.417 -11.641 15.409 1.00 86.31 243 VAL A O 1
ATOM 1904 N N . ILE A 1 244 ? -8.019 -10.154 14.474 1.00 85.75 244 ILE A N 1
ATOM 1905 C CA . ILE A 1 244 ? -6.956 -11.107 14.131 1.00 85.75 244 ILE A CA 1
ATOM 1906 C C . ILE A 1 244 ? -5.662 -10.672 14.817 1.00 85.75 244 ILE A C 1
ATOM 1908 O O . ILE A 1 244 ? -5.291 -9.502 14.773 1.00 85.75 244 ILE A O 1
ATOM 1912 N N . TYR A 1 245 ? -4.956 -11.613 15.444 1.00 82.00 245 TYR A N 1
ATOM 1913 C CA . TYR A 1 245 ? -3.701 -11.339 16.145 1.00 82.00 245 TYR A CA 1
ATOM 1914 C C . TYR A 1 245 ? -2.502 -11.933 15.403 1.00 82.00 245 TYR A C 1
ATOM 1916 O O . TYR A 1 245 ? -2.250 -13.136 15.491 1.00 82.00 245 TYR A O 1
ATOM 1924 N N . TYR A 1 246 ? -1.740 -11.083 14.712 1.00 77.56 246 TYR A N 1
ATOM 1925 C CA . TYR A 1 246 ? -0.505 -11.461 14.012 1.00 77.56 246 TYR A CA 1
ATOM 1926 C C . TYR A 1 246 ? 0.713 -11.315 14.937 1.00 77.56 246 TYR A C 1
ATOM 1928 O O . TYR A 1 246 ? 0.680 -10.530 15.881 1.00 77.56 246 TYR A O 1
ATOM 1936 N N . GLN A 1 247 ? 1.790 -12.081 14.749 1.00 68.56 247 GLN A N 1
ATOM 1937 C CA . GLN A 1 247 ? 2.953 -11.994 15.649 1.00 68.56 247 GLN A CA 1
ATOM 1938 C C . GLN A 1 247 ? 3.838 -10.771 15.341 1.00 68.56 247 GLN A C 1
ATOM 1940 O O . GLN A 1 247 ? 3.832 -10.245 14.236 1.00 68.56 247 GLN A O 1
ATOM 1945 N N . LYS A 1 248 ? 4.630 -10.313 16.322 1.00 59.09 248 LYS A N 1
ATOM 1946 C CA . LYS A 1 248 ? 5.727 -9.366 16.064 1.00 59.09 248 LYS A CA 1
ATOM 1947 C C . LYS A 1 248 ? 6.874 -10.117 15.385 1.00 59.09 248 LYS A C 1
ATOM 1949 O O . LYS A 1 248 ? 7.417 -11.045 15.977 1.00 59.09 248 LYS A O 1
ATOM 1954 N N . GLU A 1 249 ? 7.268 -9.696 14.190 1.00 54.69 249 GLU A N 1
ATOM 1955 C CA . GLU A 1 249 ? 8.172 -10.473 13.329 1.00 54.69 249 GLU A CA 1
ATOM 1956 C C . GLU A 1 249 ? 9.643 -10.034 13.407 1.00 54.69 249 GLU A C 1
ATOM 1958 O O . GLU A 1 249 ? 9.944 -8.883 13.731 1.00 54.69 249 GLU A O 1
ATOM 1963 N N . THR A 1 250 ? 10.560 -10.982 13.142 1.00 38.50 250 THR A N 1
ATOM 1964 C CA . THR A 1 250 ? 12.006 -10.866 13.458 1.00 38.50 250 THR A CA 1
ATOM 1965 C C . THR A 1 250 ? 13.004 -11.655 12.568 1.00 38.50 250 THR A C 1
ATOM 1967 O O . THR A 1 250 ? 14.207 -11.555 12.805 1.00 38.50 250 THR A O 1
ATOM 1970 N N . SER A 1 251 ? 12.581 -12.459 11.575 1.00 37.28 251 SER A N 1
ATOM 1971 C CA . SER A 1 251 ? 13.468 -13.016 10.509 1.00 37.28 251 SER A CA 1
ATOM 1972 C C . SER A 1 251 ? 12.724 -13.073 9.160 1.00 37.28 251 SER A C 1
ATOM 1974 O O . SER A 1 251 ? 11.506 -13.160 9.229 1.00 37.28 251 SER A O 1
ATOM 1976 N N . GLN A 1 252 ? 13.396 -12.997 7.988 1.00 38.91 252 GLN A N 1
ATOM 1977 C CA . GLN A 1 252 ? 12.906 -12.422 6.694 1.00 38.91 252 GLN A CA 1
ATOM 1978 C C . GLN A 1 252 ? 12.183 -13.327 5.667 1.00 38.91 252 GLN A C 1
ATOM 1980 O O . GLN A 1 252 ? 12.690 -14.408 5.367 1.00 38.91 252 GLN A O 1
ATOM 1985 N N . ARG A 1 253 ? 11.086 -12.837 5.029 1.00 36.31 253 ARG A N 1
ATOM 1986 C CA . ARG A 1 253 ? 10.425 -13.438 3.841 1.00 36.31 253 ARG A CA 1
ATOM 1987 C C . ARG A 1 253 ? 9.625 -12.438 2.992 1.00 36.31 253 ARG A C 1
ATOM 1989 O O . ARG A 1 253 ? 9.026 -11.500 3.499 1.00 36.31 253 ARG A O 1
ATOM 1996 N N . HIS A 1 254 ? 9.599 -12.727 1.693 1.00 40.53 254 HIS A N 1
ATOM 1997 C CA . HIS A 1 254 ? 8.836 -12.026 0.663 1.00 40.53 254 HIS A CA 1
ATOM 1998 C C . HIS A 1 254 ? 7.554 -12.809 0.370 1.00 40.53 254 HIS A C 1
ATOM 2000 O O . HIS A 1 254 ? 7.494 -14.019 0.605 1.00 40.53 254 HIS A O 1
ATOM 2006 N N . PHE A 1 255 ? 6.558 -12.133 -0.195 1.00 44.19 255 PHE A N 1
ATOM 2007 C CA . PHE A 1 255 ? 5.326 -12.764 -0.652 1.00 44.19 255 PHE A CA 1
ATOM 2008 C C . PHE A 1 255 ? 5.595 -13.765 -1.778 1.00 44.19 255 PHE A C 1
ATOM 2010 O O . PHE A 1 255 ? 6.068 -13.397 -2.851 1.00 44.19 255 PHE A O 1
ATOM 2017 N N . SER A 1 256 ? 5.261 -15.026 -1.514 1.00 32.16 256 SER A N 1
ATOM 2018 C CA . SER A 1 256 ? 5.107 -16.076 -2.521 1.00 32.16 256 SER A CA 1
ATOM 2019 C C . SER A 1 256 ? 3.611 -16.247 -2.824 1.00 32.16 256 SER A C 1
ATOM 2021 O O . SER A 1 256 ? 2.817 -16.150 -1.882 1.00 32.16 256 SER A O 1
ATOM 2023 N N . PRO A 1 257 ? 3.205 -16.552 -4.073 1.00 33.31 257 PRO A N 1
ATOM 2024 C CA . PRO A 1 257 ? 1.808 -16.849 -4.426 1.00 33.31 257 PRO A CA 1
ATOM 2025 C C . PRO A 1 257 ? 1.204 -18.050 -3.678 1.00 33.31 257 PRO A C 1
ATOM 2027 O O . PRO A 1 257 ? -0.005 -18.245 -3.704 1.00 33.31 257 PRO A O 1
ATOM 2030 N N . GLU A 1 258 ? 2.027 -18.870 -3.020 1.00 34.00 258 GLU A N 1
ATOM 2031 C CA . GLU A 1 258 ? 1.588 -20.060 -2.276 1.00 34.00 258 GLU A CA 1
ATOM 2032 C C . GLU A 1 258 ? 0.995 -19.740 -0.893 1.00 34.0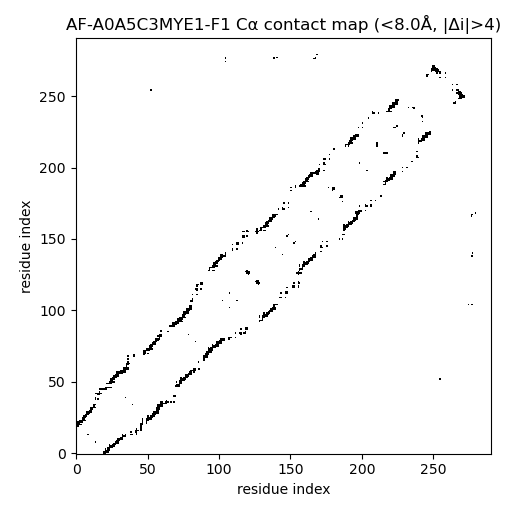0 258 GLU A C 1
ATOM 2034 O O . GLU A 1 258 ? 0.466 -20.631 -0.235 1.00 34.00 258 GLU A O 1
ATOM 2039 N N . ILE A 1 259 ? 1.075 -18.485 -0.439 1.00 36.66 259 ILE A N 1
ATOM 2040 C CA . ILE A 1 259 ? 0.575 -18.069 0.872 1.00 36.66 259 ILE A CA 1
ATOM 2041 C C . ILE A 1 259 ? -0.887 -17.617 0.733 1.00 36.66 259 ILE A C 1
ATOM 2043 O O . ILE A 1 259 ? -1.165 -16.530 0.227 1.00 36.66 259 ILE A O 1
ATOM 2047 N N . ASN A 1 260 ? -1.815 -18.447 1.219 1.00 33.06 260 ASN A N 1
ATOM 2048 C CA . ASN A 1 260 ? -3.257 -18.167 1.268 1.00 33.06 260 ASN A CA 1
ATOM 2049 C C . ASN A 1 260 ? -3.535 -16.802 1.941 1.00 33.06 260 ASN A C 1
ATOM 2051 O O . ASN A 1 260 ? -2.801 -16.422 2.849 1.00 33.06 260 ASN A O 1
ATOM 2055 N N . GLU A 1 261 ? -4.598 -16.068 1.585 1.00 38.59 261 GLU A N 1
ATOM 2056 C CA . GLU A 1 261 ? -4.880 -14.727 2.144 1.00 38.59 261 GLU A CA 1
ATOM 2057 C C . GLU A 1 261 ? -4.920 -14.708 3.687 1.00 38.59 261 GLU A C 1
ATOM 2059 O O . GLU A 1 261 ? -4.537 -13.715 4.308 1.00 38.59 261 GLU A O 1
ATOM 2064 N N . MET A 1 262 ? -5.312 -15.828 4.312 1.00 33.41 262 MET A N 1
ATOM 2065 C CA . MET A 1 262 ? -5.246 -16.036 5.766 1.00 33.41 262 MET A CA 1
ATOM 2066 C C . MET A 1 262 ? -3.834 -16.291 6.312 1.00 33.41 262 MET A C 1
ATOM 2068 O O . MET A 1 262 ? -3.510 -15.822 7.401 1.00 33.41 262 MET A O 1
ATOM 2072 N N . GLU A 1 263 ? -2.973 -16.986 5.573 1.00 35.62 263 GLU A N 1
ATOM 2073 C CA . GLU A 1 263 ? -1.563 -17.183 5.934 1.00 35.62 263 GLU A CA 1
ATOM 2074 C C . GLU A 1 263 ? -0.724 -15.934 5.615 1.00 35.62 263 GLU A C 1
ATOM 2076 O O . GLU A 1 263 ? 0.270 -15.662 6.283 1.00 35.62 263 GLU A O 1
ATOM 2081 N N . ALA A 1 264 ? -1.170 -15.090 4.680 1.00 37.38 264 ALA A N 1
ATOM 2082 C CA . ALA A 1 264 ? -0.573 -13.793 4.359 1.00 37.38 264 ALA A CA 1
ATOM 2083 C C . ALA A 1 264 ? -0.840 -12.734 5.448 1.00 37.38 264 ALA A C 1
ATOM 2085 O O . ALA A 1 264 ? -0.323 -11.617 5.370 1.00 37.38 264 ALA A O 1
ATOM 2086 N N . MET A 1 265 ? -1.628 -13.087 6.473 1.00 35.78 265 MET A N 1
ATOM 2087 C CA . MET A 1 265 ? -1.750 -12.367 7.747 1.00 35.78 265 MET A CA 1
ATOM 2088 C C . MET A 1 265 ? -0.770 -12.879 8.825 1.00 35.78 265 MET A C 1
ATOM 2090 O O . MET A 1 265 ? -0.746 -12.339 9.927 1.00 35.78 265 MET A O 1
ATOM 2094 N N . VAL A 1 266 ? 0.026 -13.912 8.521 1.00 35.75 266 VAL A N 1
ATOM 2095 C CA . VAL A 1 266 ? 0.979 -14.579 9.435 1.00 35.75 266 VAL A CA 1
ATOM 2096 C C . VAL A 1 266 ? 2.405 -14.635 8.853 1.00 35.75 266 VAL A C 1
ATOM 2098 O O . VAL A 1 266 ? 3.369 -14.793 9.594 1.00 35.75 266 VAL A O 1
ATOM 2101 N N . GLY A 1 267 ? 2.542 -14.529 7.528 1.00 30.53 267 GLY A N 1
ATOM 2102 C CA . GLY A 1 267 ? 3.773 -14.791 6.777 1.00 30.53 267 GLY A CA 1
ATOM 2103 C C . GLY A 1 267 ? 4.664 -13.585 6.478 1.00 30.53 267 GLY A C 1
ATOM 2104 O O . GLY A 1 267 ? 5.458 -13.668 5.540 1.00 30.53 267 GLY A O 1
ATOM 2105 N N . TYR A 1 268 ? 4.552 -12.482 7.221 1.00 34.88 268 TYR A N 1
ATOM 2106 C CA . TYR A 1 268 ? 5.571 -11.436 7.176 1.00 34.88 268 TYR A CA 1
ATOM 2107 C C . TYR A 1 268 ? 6.690 -11.747 8.167 1.00 34.88 268 TYR A C 1
ATOM 2109 O O . TYR A 1 268 ? 6.580 -12.569 9.075 1.00 34.88 268 TYR A O 1
ATOM 2117 N N . HIS A 1 269 ? 7.846 -11.173 7.883 1.00 36.03 269 HIS A N 1
ATOM 2118 C CA . HIS A 1 269 ? 9.110 -11.759 8.264 1.00 36.03 269 HIS A CA 1
ATOM 2119 C C . HIS A 1 269 ? 10.185 -10.716 7.869 1.00 36.03 269 HIS A C 1
ATOM 2121 O O . HIS A 1 269 ? 10.237 -10.335 6.701 1.00 36.03 269 HIS A O 1
ATOM 2127 N N . TYR A 1 270 ? 11.077 -10.261 8.763 1.00 31.27 270 TYR A N 1
ATOM 2128 C CA . TYR A 1 270 ? 12.154 -9.289 8.444 1.00 31.27 270 TYR A CA 1
ATOM 2129 C C . TYR A 1 270 ? 13.472 -9.583 9.170 1.00 31.27 270 TYR A C 1
ATOM 2131 O O . TYR A 1 270 ? 13.441 -10.077 10.282 1.00 31.27 270 TYR A O 1
ATOM 2139 N N . THR A 1 271 ? 14.622 -9.318 8.550 1.00 25.06 271 THR A N 1
ATOM 2140 C CA . THR A 1 271 ? 15.928 -9.937 8.861 1.00 25.06 271 THR A CA 1
ATOM 2141 C C . THR A 1 271 ? 16.597 -9.475 10.163 1.00 25.06 271 THR A C 1
ATOM 2143 O O . THR A 1 271 ? 16.208 -8.489 10.782 1.00 25.06 271 THR A O 1
ATOM 2146 N N . LYS A 1 272 ? 17.699 -10.151 10.540 1.00 29.67 272 LYS A N 1
ATOM 2147 C CA . LYS A 1 272 ? 18.679 -9.613 11.498 1.00 29.67 272 LYS A CA 1
ATOM 2148 C C . LYS A 1 272 ? 19.383 -8.367 10.933 1.00 29.67 272 LYS A C 1
ATOM 2150 O O . LYS A 1 272 ? 20.507 -8.466 10.456 1.00 29.67 272 LYS A O 1
ATOM 2155 N N . HIS A 1 273 ? 18.765 -7.203 11.090 1.00 32.25 273 HIS A N 1
ATOM 2156 C CA . HIS A 1 273 ? 19.479 -5.940 11.269 1.00 32.25 273 HIS A CA 1
ATOM 2157 C C . HIS A 1 273 ? 18.947 -5.219 12.513 1.00 32.25 273 HIS A C 1
ATOM 2159 O O . HIS A 1 273 ? 17.811 -5.422 12.941 1.00 32.25 273 HIS A O 1
ATOM 2165 N N . ILE A 1 274 ? 19.832 -4.469 13.171 1.00 33.88 274 ILE A N 1
ATOM 2166 C CA . ILE A 1 274 ? 19.707 -4.066 14.580 1.00 33.88 274 ILE A CA 1
ATOM 2167 C C . ILE A 1 274 ? 18.944 -2.737 14.671 1.00 33.88 274 ILE A C 1
ATOM 2169 O O . ILE A 1 274 ? 19.452 -1.741 15.178 1.00 33.88 274 ILE A O 1
ATOM 2173 N N . PHE A 1 275 ? 17.716 -2.721 14.154 1.00 37.75 275 PHE A N 1
ATOM 2174 C CA . PHE A 1 275 ? 16.863 -1.538 14.160 1.00 37.75 275 PHE A CA 1
ATOM 2175 C C . PHE A 1 275 ? 15.580 -1.813 14.941 1.00 37.75 275 PHE A C 1
ATOM 2177 O O . PHE A 1 275 ? 14.659 -2.500 14.495 1.00 37.75 275 PHE A O 1
ATOM 2184 N N . SER A 1 276 ? 15.545 -1.273 16.158 1.00 36.16 276 SER A N 1
ATOM 2185 C CA . SER A 1 276 ? 14.295 -1.065 16.883 1.00 36.16 276 SER A CA 1
ATOM 2186 C C . SER A 1 276 ? 13.385 -0.131 16.074 1.00 36.16 276 SER A C 1
ATOM 2188 O O . SER A 1 276 ? 13.900 0.718 15.344 1.00 36.16 276 SER A O 1
ATOM 2190 N N . PRO A 1 277 ? 12.051 -0.220 16.237 1.00 42.97 277 PRO A N 1
ATOM 2191 C CA . PRO A 1 277 ? 11.161 0.844 15.787 1.00 42.97 277 PRO A CA 1
ATOM 2192 C C . PRO A 1 277 ? 11.667 2.211 16.258 1.00 42.97 277 PRO A C 1
ATOM 2194 O O . PRO A 1 277 ? 12.174 2.281 17.386 1.00 42.97 277 PRO A O 1
ATOM 2197 N N . PRO A 1 278 ? 11.516 3.278 15.450 1.00 39.31 278 PRO A N 1
ATOM 2198 C CA . PRO A 1 278 ? 11.812 4.621 15.923 1.00 39.31 278 PRO A CA 1
ATOM 2199 C C . PRO A 1 278 ? 11.029 4.874 17.223 1.00 39.31 278 PRO A C 1
ATOM 2201 O O . PRO A 1 278 ? 9.869 4.447 17.323 1.00 39.31 278 PRO A O 1
ATOM 2204 N N . PRO A 1 279 ? 11.652 5.494 18.243 1.00 36.69 279 PRO A N 1
ATOM 2205 C CA . PRO A 1 279 ? 10.958 5.807 19.483 1.00 36.69 279 PRO A CA 1
ATOM 2206 C C . PRO A 1 279 ? 9.732 6.667 19.167 1.00 36.69 279 PRO A C 1
ATOM 2208 O O . PRO A 1 279 ? 9.776 7.550 18.315 1.00 36.69 279 PRO A O 1
ATOM 2211 N N . SER A 1 280 ? 8.614 6.383 19.829 1.00 40.94 280 SER A N 1
ATOM 2212 C CA . SER A 1 280 ? 7.409 7.184 19.660 1.00 40.94 280 SER A CA 1
ATOM 2213 C C . SER A 1 280 ? 7.520 8.458 20.497 1.00 40.94 280 SER A C 1
ATOM 2215 O O . SER A 1 280 ? 7.400 8.385 21.723 1.00 40.94 280 SER A O 1
ATOM 2217 N N . ASP A 1 281 ? 7.665 9.609 19.839 1.00 39.88 281 ASP A N 1
ATOM 2218 C CA . ASP A 1 281 ? 7.628 10.936 20.485 1.00 39.88 281 ASP A CA 1
ATOM 2219 C C . ASP A 1 281 ? 6.261 11.262 21.131 1.00 39.88 281 ASP A C 1
ATOM 2221 O O . ASP A 1 281 ? 6.148 12.187 21.932 1.00 39.88 281 ASP A O 1
ATOM 2225 N N . ASP A 1 282 ? 5.251 10.409 20.907 1.00 43.41 282 ASP A N 1
ATOM 2226 C CA . ASP A 1 282 ? 3.949 10.329 21.596 1.00 43.41 282 ASP A CA 1
ATOM 2227 C C . ASP A 1 282 ? 4.009 10.385 23.150 1.00 43.41 282 ASP A C 1
ATOM 2229 O O . ASP A 1 282 ? 2.963 10.403 23.805 1.00 43.41 282 ASP A O 1
ATOM 2233 N N . HIS A 1 283 ? 5.193 10.367 23.770 1.00 39.53 283 HIS A N 1
ATOM 2234 C CA . HIS A 1 283 ? 5.392 10.547 25.212 1.00 39.53 283 HIS A CA 1
ATOM 2235 C C . HIS A 1 283 ? 5.420 12.012 25.693 1.00 39.53 283 HIS A C 1
ATOM 2237 O O . HIS A 1 283 ? 5.452 12.208 26.908 1.00 39.53 283 HIS A O 1
ATOM 2243 N N . GLN A 1 284 ? 5.399 13.017 24.805 1.00 39.69 284 GLN A N 1
ATOM 2244 C CA . GLN A 1 284 ? 5.417 14.441 25.198 1.00 39.69 284 GLN A CA 1
ATOM 2245 C C . GLN A 1 284 ? 4.229 15.292 24.717 1.00 39.69 284 GLN A C 1
ATOM 2247 O O . GLN A 1 284 ? 4.141 16.457 25.106 1.00 39.69 284 GLN A O 1
ATOM 2252 N N . ASP A 1 285 ? 3.269 14.724 23.979 1.00 38.16 285 ASP A N 1
ATOM 2253 C CA . ASP A 1 285 ? 1.986 15.398 23.743 1.00 38.16 285 ASP A CA 1
ATOM 2254 C C . ASP A 1 285 ? 1.149 15.381 25.033 1.00 38.16 285 ASP A C 1
ATOM 2256 O O . ASP A 1 285 ? 0.536 14.376 25.405 1.00 38.16 285 ASP A O 1
ATOM 2260 N N . LEU A 1 286 ? 1.213 16.533 25.701 1.00 38.38 286 LEU A N 1
ATOM 2261 C CA . LEU A 1 286 ? 0.510 16.980 26.900 1.00 38.38 286 LEU A CA 1
ATOM 2262 C C . LEU A 1 286 ? -0.943 16.491 27.024 1.00 38.38 286 LEU A C 1
ATOM 2264 O O . LEU A 1 286 ? -1.658 16.345 26.038 1.00 38.38 286 LEU A O 1
ATOM 2268 N N . GLU A 1 287 ? -1.337 16.311 28.288 1.00 37.03 287 GLU A N 1
ATOM 2269 C CA . GLU A 1 287 ? -2.694 16.351 28.853 1.00 37.03 287 GLU A CA 1
ATOM 2270 C C . GLU A 1 287 ? -3.865 16.381 27.851 1.00 37.03 287 GLU A C 1
ATOM 2272 O O . GLU A 1 287 ? -4.093 17.371 27.157 1.00 37.03 287 GLU A O 1
ATOM 2277 N N . GLU A 1 288 ? -4.683 15.318 27.870 1.00 36.22 288 GLU A N 1
ATOM 2278 C CA . GLU A 1 288 ? -6.041 15.333 27.312 1.00 36.22 288 GLU A CA 1
ATOM 2279 C C . GLU A 1 288 ? -6.856 16.448 28.005 1.00 36.22 288 GLU A C 1
ATOM 2281 O O . GLU A 1 288 ? -7.467 16.215 29.045 1.00 36.22 288 GLU A O 1
ATOM 2286 N N . GLN A 1 289 ? -6.859 17.662 27.443 1.00 33.91 289 GLN A N 1
ATOM 2287 C CA . GLN A 1 289 ? -7.909 18.642 27.714 1.00 33.91 289 GLN A CA 1
ATOM 2288 C C . GLN A 1 289 ? -9.183 18.194 26.993 1.00 33.91 289 GLN A C 1
ATOM 2290 O O . GLN A 1 289 ? -9.157 17.899 25.797 1.00 33.91 289 GLN A O 1
ATOM 2295 N N . ASP A 1 290 ? -10.285 18.132 27.739 1.00 36.31 290 ASP A N 1
ATOM 2296 C CA . ASP A 1 290 ? -11.596 17.679 27.273 1.00 36.31 290 ASP A CA 1
ATOM 2297 C C . ASP A 1 290 ? -12.138 18.518 26.096 1.00 36.31 290 ASP A C 1
ATOM 2299 O O . ASP A 1 290 ? -12.607 19.634 26.324 1.00 36.31 290 ASP A O 1
ATOM 2303 N N . LEU A 1 291 ? -12.148 17.950 24.875 1.00 31.69 291 LEU A N 1
ATOM 2304 C CA . LEU A 1 291 ? -13.032 18.294 23.737 1.00 31.69 291 LEU A CA 1
ATOM 2305 C C . LEU A 1 291 ? -13.302 17.072 22.816 1.00 31.69 291 LEU A C 1
ATOM 2307 O O . LEU A 1 291 ? -12.347 16.386 22.370 1.00 31.69 291 LEU A O 1
#